Protein AF-A0A954ULN8-F1 (afdb_monomer)

Foldseek 3Di:
DDDDDDDPPPPPPPPPPPPDPPLKEFAKWAQAEDPQDAALVRDRFTKTKMFRQDQAKDFQFQKAKDQDPVCRRQWGDHGPDIAGHRWMAIAGAHLPQDAHPVRHHYTNHGHDQAWTKIFIAGNVGDTNYIAQPPNRIHHHGDYCKMWGWAADPVPRDIDTAIDPHDDHTHDDYHHDNDPAWDKDPWDDPDPDDDQQDKDKTKIQTHGRDDDCPFDWDWDDDDPDDIDIDTWAQCCDQNRNHHPPRMTMDIHGGPD

Sequence (255 aa):
MKRRQQRNWSCEALEPRLVLAGDLEISEFMTANQTTLLDGFGATSDWIELHNASDELLDLSGYFLTDNDNNLHKWQMPAGTQLASDAYMIVFASGFDTQDPDGQLHTNFQLASNKGYLALISPDGHVLSEYGAGGSEYPPQFGDHSYGIGLDQTTGGDLIGYFTEPTPGAPNVPTVHDVGPWLRDVTDNPGKLAANGPLIVTVDVSQRYAAIANVALVYRVMYGEEITLPMRDDGLQGDSVAGDGIYAATIPAGV

Solvent-accessible surface area (backbone atoms only — not comparable to full-atom values): 14614 Å² total; per-residue (Å²): 142,82,86,81,79,80,79,81,77,79,75,74,77,72,72,82,74,82,82,69,82,47,48,48,36,64,42,36,33,30,46,32,36,72,79,78,54,67,47,61,84,72,41,45,49,22,36,37,31,36,33,26,72,36,92,51,74,42,76,45,45,52,21,18,42,25,63,41,92,92,40,62,77,65,29,67,41,58,80,83,38,68,44,49,44,71,31,57,44,68,34,31,26,61,43,68,57,45,66,40,86,74,66,43,43,28,34,66,42,63,61,57,36,70,41,37,38,40,38,36,24,44,72,90,70,48,80,50,26,73,42,27,65,96,85,46,54,35,70,63,54,42,76,52,29,23,38,32,55,18,38,24,87,86,80,71,44,85,34,70,23,38,24,84,67,64,44,91,75,52,83,63,56,67,32,39,74,70,55,65,60,46,78,40,79,57,68,65,86,76,72,90,69,58,94,69,44,61,47,68,41,41,28,35,48,46,69,68,67,57,77,79,85,78,50,70,48,75,46,63,57,94,88,56,69,78,46,79,41,72,33,38,44,68,38,47,70,74,17,84,50,55,74,72,39,37,29,12,28,64,46,68,48,84,116

Radius of gyration: 25.61 Å; Cα contacts (8 Å, |Δi|>4): 575; chains: 1; bounding box: 47×70×83 Å

Mean predicted aligned error: 11.37 Å

Structure (mmCIF, N/CA/C/O backbone):
data_AF-A0A954ULN8-F1
#
_entry.id   AF-A0A954ULN8-F1
#
loop_
_atom_site.group_PDB
_atom_site.id
_atom_site.type_symbol
_atom_site.label_atom_id
_atom_site.label_alt_id
_atom_site.label_comp_id
_atom_site.label_asym_id
_atom_site.label_entity_id
_atom_site.label_seq_id
_atom_site.pdbx_PDB_ins_code
_atom_site.Cartn_x
_atom_site.Cartn_y
_atom_site.Cartn_z
_atom_site.occupancy
_atom_site.B_iso_or_equiv
_atom_site.auth_seq_id
_atom_site.auth_comp_id
_atom_site.auth_asym_id
_atom_site.auth_atom_id
_atom_site.pdbx_PDB_model_num
ATOM 1 N N . MET A 1 1 ? 27.254 -56.508 37.743 1.00 47.22 1 MET A N 1
ATOM 2 C CA . MET A 1 1 ? 27.521 -55.249 37.010 1.00 47.22 1 MET A CA 1
ATOM 3 C C . MET A 1 1 ? 26.678 -55.226 35.739 1.00 47.22 1 MET A C 1
ATOM 5 O O . MET A 1 1 ? 27.026 -55.905 34.785 1.00 47.22 1 MET A O 1
ATOM 9 N N . LYS A 1 2 ? 25.526 -54.541 35.736 1.00 41.12 2 LYS A N 1
ATOM 10 C CA . LYS A 1 2 ? 24.655 -54.412 34.551 1.00 41.12 2 LYS A CA 1
ATOM 11 C C . LYS A 1 2 ? 24.731 -52.967 34.048 1.00 41.12 2 LYS A C 1
ATOM 13 O O . LYS A 1 2 ? 24.381 -52.051 34.785 1.00 41.12 2 LYS A O 1
ATOM 18 N N . ARG A 1 3 ? 25.243 -52.777 32.826 1.00 41.75 3 ARG A N 1
ATOM 19 C CA . ARG A 1 3 ? 25.329 -51.481 32.130 1.00 41.75 3 ARG A CA 1
ATOM 20 C C . ARG A 1 3 ? 23.913 -50.986 31.804 1.00 41.75 3 ARG A C 1
ATOM 22 O O . ARG A 1 3 ? 23.173 -51.682 31.116 1.00 41.75 3 ARG A O 1
ATOM 29 N N . ARG A 1 4 ? 23.541 -49.801 32.297 1.00 42.72 4 ARG A N 1
ATOM 30 C CA . ARG A 1 4 ? 22.336 -49.070 31.871 1.00 42.72 4 ARG A CA 1
ATOM 31 C C . ARG A 1 4 ? 22.638 -48.398 30.528 1.00 42.72 4 ARG A C 1
ATOM 33 O O . ARG A 1 4 ? 23.518 -47.548 30.469 1.00 42.72 4 ARG A O 1
ATOM 40 N N . GLN A 1 5 ? 21.931 -48.788 29.469 1.00 45.19 5 GLN A N 1
ATOM 41 C CA . GLN A 1 5 ? 21.879 -48.017 28.226 1.00 45.19 5 GLN A CA 1
ATOM 42 C C . GLN A 1 5 ? 21.065 -46.743 28.484 1.00 45.19 5 GLN A C 1
ATOM 44 O O . GLN A 1 5 ? 19.893 -46.825 28.854 1.00 45.19 5 GLN A O 1
ATOM 49 N N . GLN A 1 6 ? 21.686 -45.577 28.314 1.00 46.34 6 GLN A N 1
ATOM 50 C CA . GLN A 1 6 ? 20.954 -44.322 28.176 1.00 46.34 6 GLN A CA 1
ATOM 51 C C . GLN A 1 6 ? 20.273 -44.340 26.807 1.00 46.34 6 GLN A C 1
ATOM 53 O O . GLN A 1 6 ? 20.935 -44.413 25.775 1.00 46.34 6 GLN A O 1
ATOM 58 N N . ARG A 1 7 ? 18.938 -44.337 26.806 1.00 43.53 7 ARG A N 1
ATOM 59 C CA . ARG A 1 7 ? 18.167 -43.995 25.614 1.00 43.53 7 ARG A CA 1
ATOM 60 C C . ARG A 1 7 ? 18.377 -42.502 25.388 1.00 43.53 7 ARG A C 1
ATOM 62 O O . ARG A 1 7 ? 18.022 -41.717 26.261 1.00 43.53 7 ARG A O 1
ATOM 69 N N . ASN A 1 8 ? 18.979 -42.135 24.263 1.00 43.69 8 ASN A N 1
ATOM 70 C CA . ASN A 1 8 ? 18.962 -40.759 23.791 1.00 43.69 8 ASN A CA 1
ATOM 71 C C . ASN A 1 8 ? 17.548 -40.488 23.286 1.00 43.69 8 ASN A C 1
ATOM 73 O O . ASN A 1 8 ? 17.148 -41.007 22.248 1.00 43.69 8 ASN A O 1
ATOM 77 N N . TRP A 1 9 ? 16.779 -39.741 24.070 1.00 38.84 9 TRP A N 1
ATOM 78 C CA . TRP A 1 9 ? 15.534 -39.155 23.605 1.00 38.84 9 TRP A CA 1
ATOM 79 C C . TRP A 1 9 ? 15.947 -37.915 22.821 1.00 38.84 9 TRP A C 1
ATOM 81 O O . TRP A 1 9 ? 16.268 -36.887 23.414 1.00 38.84 9 TRP A O 1
ATOM 91 N N . SER A 1 10 ? 16.028 -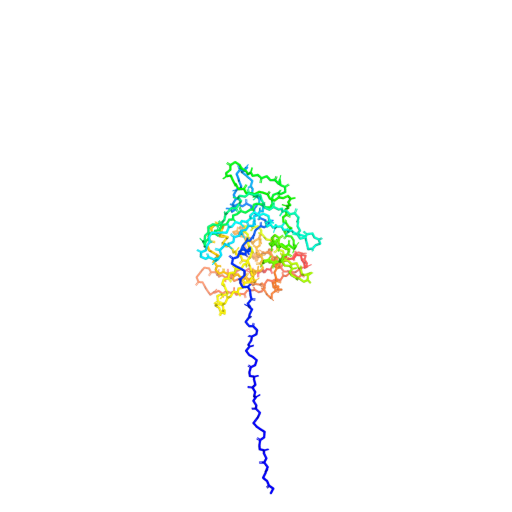38.025 21.499 1.00 49.91 10 SER A N 1
ATOM 92 C CA . SER A 1 10 ? 15.966 -36.847 20.644 1.00 49.91 10 SER A CA 1
ATOM 93 C C . SER A 1 10 ? 14.547 -36.307 20.773 1.00 49.91 10 SER A C 1
ATOM 95 O O . SER A 1 10 ? 13.608 -36.850 20.198 1.00 49.91 10 SER A O 1
ATOM 97 N N . CYS A 1 11 ? 14.387 -35.296 21.625 1.00 36.03 11 CYS A N 1
ATOM 98 C CA . CYS A 1 11 ? 13.267 -34.380 21.517 1.00 36.03 11 CYS A CA 1
ATOM 99 C C . CYS A 1 11 ? 13.485 -33.663 20.186 1.00 36.03 11 CYS A C 1
ATOM 101 O O . CYS A 1 11 ? 14.372 -32.816 20.081 1.00 36.03 11 CYS A O 1
ATOM 103 N N . GLU A 1 12 ? 12.786 -34.103 19.147 1.00 41.47 12 GLU A N 1
ATOM 104 C CA . GLU A 1 12 ? 12.639 -33.305 17.941 1.00 41.47 12 GLU A CA 1
ATOM 105 C C . GLU A 1 12 ? 11.963 -32.022 18.411 1.00 41.47 12 GLU A C 1
ATOM 107 O O . GLU A 1 12 ? 10.861 -32.061 18.965 1.00 41.47 12 GLU A O 1
ATOM 112 N N . ALA A 1 13 ? 12.704 -30.916 18.362 1.00 39.56 13 ALA A N 1
ATOM 113 C CA . ALA A 1 13 ? 12.141 -29.619 18.657 1.00 39.56 13 ALA A CA 1
ATOM 114 C C . ALA A 1 13 ? 11.043 -29.417 17.616 1.00 39.56 13 ALA A C 1
ATOM 116 O O . ALA A 1 13 ? 11.341 -29.184 16.448 1.00 39.56 13 ALA A O 1
ATOM 117 N N . LEU A 1 14 ? 9.789 -29.600 18.038 1.00 33.94 14 LEU A N 1
ATOM 118 C CA . LEU A 1 14 ? 8.645 -29.097 17.299 1.00 33.94 14 LEU A CA 1
ATOM 119 C C . LEU A 1 14 ? 8.996 -27.651 16.973 1.00 33.94 14 LEU A C 1
ATOM 121 O O . LEU A 1 14 ? 9.356 -26.901 17.889 1.00 33.94 14 LEU A O 1
ATOM 125 N N . GLU A 1 15 ? 8.982 -27.308 15.686 1.00 44.66 15 GLU A N 1
ATOM 126 C CA . GLU A 1 15 ? 9.173 -25.929 15.260 1.00 44.66 15 GLU A CA 1
ATOM 127 C C . GLU A 1 15 ? 8.314 -25.031 16.152 1.00 44.66 15 GLU A C 1
ATOM 129 O O . GLU A 1 15 ? 7.205 -25.442 16.528 1.00 44.66 15 GLU A O 1
ATOM 134 N N . PRO A 1 16 ? 8.820 -23.862 16.578 1.00 35.84 16 PRO A N 1
ATOM 135 C CA . PRO A 1 16 ? 8.009 -22.942 17.344 1.00 35.84 16 PRO A CA 1
ATOM 136 C C . PRO A 1 16 ? 6.789 -22.624 16.487 1.00 35.84 16 PRO A C 1
ATOM 138 O O . PRO A 1 16 ? 6.871 -21.876 15.520 1.00 35.84 16 PRO A O 1
ATOM 141 N N . ARG A 1 17 ? 5.658 -23.245 16.827 1.00 34.00 17 ARG A N 1
ATOM 142 C CA . ARG A 1 17 ? 4.348 -22.849 16.346 1.00 34.00 17 ARG A CA 1
ATOM 143 C C . ARG A 1 17 ? 4.265 -21.374 16.704 1.00 34.00 17 ARG A C 1
ATOM 145 O O . ARG A 1 17 ? 4.214 -21.055 17.893 1.00 34.00 17 ARG A O 1
ATOM 152 N N . LEU A 1 18 ? 4.358 -20.502 15.703 1.00 37.28 18 LEU A N 1
ATOM 153 C CA . LEU A 1 18 ? 4.075 -19.085 15.854 1.00 37.28 18 LEU A CA 1
ATOM 154 C C . LEU A 1 18 ? 2.612 -19.022 16.309 1.00 37.28 18 LEU A C 1
ATOM 156 O O . LEU A 1 18 ? 1.684 -19.136 15.520 1.00 37.28 18 LEU A O 1
ATOM 160 N N . VAL A 1 19 ? 2.396 -19.008 17.619 1.00 34.41 19 VAL A N 1
ATOM 161 C CA . VAL A 1 19 ? 1.097 -18.729 18.213 1.00 34.41 19 VAL A CA 1
ATOM 162 C C . VAL A 1 19 ? 1.129 -17.251 18.537 1.00 34.41 19 VAL A C 1
ATOM 164 O O . VAL A 1 19 ? 1.609 -16.875 19.602 1.00 34.41 19 VAL A O 1
ATOM 167 N N . LEU A 1 20 ? 0.677 -16.445 17.580 1.00 38.47 20 LEU A N 1
ATOM 168 C CA . LEU A 1 20 ? -0.355 -15.435 17.796 1.00 38.47 20 LEU A CA 1
ATOM 169 C C . LEU A 1 20 ? -0.819 -14.953 16.411 1.00 38.47 20 LEU A C 1
ATOM 171 O O . LEU A 1 20 ? -0.389 -13.911 15.938 1.00 38.47 20 LEU A O 1
ATOM 175 N N . ALA A 1 21 ? -1.670 -15.731 15.735 1.00 42.38 21 ALA A N 1
ATOM 176 C CA . ALA A 1 21 ? -2.620 -15.086 14.835 1.00 42.38 21 ALA A CA 1
ATOM 177 C C . ALA A 1 21 ? -3.496 -14.249 15.771 1.00 42.38 21 ALA A C 1
ATOM 179 O O . ALA A 1 21 ? -4.278 -14.804 16.545 1.00 42.38 21 ALA A O 1
ATOM 180 N N . GLY A 1 22 ? -3.214 -12.951 15.864 1.00 60.22 22 GLY A N 1
ATOM 181 C CA . GLY A 1 22 ? -4.183 -12.037 16.435 1.00 60.22 22 GLY A CA 1
ATOM 182 C C . GLY A 1 22 ? -5.392 -12.101 15.519 1.00 60.22 22 GLY A C 1
ATOM 183 O O . GLY A 1 22 ? -5.238 -11.960 14.314 1.00 60.22 22 GLY A O 1
ATOM 184 N N . ASP A 1 23 ? -6.579 -12.328 16.069 1.00 85.44 23 ASP A N 1
ATOM 185 C CA . ASP A 1 23 ? -7.811 -12.349 15.277 1.00 85.44 23 ASP A CA 1
ATOM 186 C C . ASP A 1 23 ? -8.089 -11.009 14.569 1.00 85.44 23 ASP A C 1
ATOM 188 O O . ASP A 1 23 ? -9.023 -10.907 13.789 1.00 85.44 23 ASP A O 1
ATOM 192 N N . LEU A 1 24 ? -7.308 -9.969 14.859 1.00 95.38 24 LEU A N 1
ATOM 193 C CA . LEU A 1 24 ? -7.343 -8.683 14.192 1.00 95.38 24 LEU A CA 1
ATOM 194 C C . LEU A 1 24 ? -5.946 -8.346 13.675 1.00 95.38 24 LEU A C 1
ATOM 196 O O . LEU A 1 24 ? -5.003 -8.226 14.464 1.00 95.38 24 LEU A O 1
ATOM 200 N N . GLU A 1 25 ? -5.837 -8.125 12.372 1.00 96.06 25 GLU A N 1
ATOM 201 C CA . GLU A 1 25 ? -4.572 -7.831 11.706 1.00 96.06 25 GLU A CA 1
ATOM 202 C C . GLU A 1 25 ? -4.688 -6.684 10.703 1.00 96.06 25 GLU A C 1
ATOM 204 O O . GLU A 1 25 ? -5.785 -6.270 10.329 1.00 96.06 25 GLU A O 1
ATOM 209 N N . ILE A 1 26 ? -3.535 -6.166 10.273 1.00 97.94 26 ILE A N 1
ATOM 210 C CA . ILE A 1 26 ? -3.449 -5.319 9.084 1.00 97.94 26 ILE A CA 1
ATOM 211 C C . ILE A 1 26 ? -3.202 -6.251 7.896 1.00 97.94 26 ILE A C 1
ATOM 213 O O . ILE A 1 26 ? -2.069 -6.701 7.688 1.00 97.94 26 ILE A O 1
ATOM 217 N N . SER A 1 27 ? -4.256 -6.540 7.135 1.00 96.88 27 SER A N 1
ATOM 218 C CA . SER A 1 27 ? -4.216 -7.480 6.009 1.00 96.88 27 SER A CA 1
ATOM 219 C C . SER A 1 27 ? -3.473 -6.897 4.811 1.00 96.88 27 SER A C 1
ATOM 221 O O . SER A 1 27 ? -2.692 -7.590 4.157 1.00 96.88 27 SER A O 1
ATOM 223 N N . GLU A 1 28 ? -3.693 -5.617 4.526 1.00 97.50 28 GLU A N 1
ATOM 224 C CA . GLU A 1 28 ? -3.222 -4.959 3.312 1.00 97.50 28 GLU A CA 1
ATOM 225 C C . GLU A 1 28 ? -3.088 -3.445 3.540 1.00 97.50 28 GLU A C 1
ATOM 227 O O . GLU A 1 28 ? -3.815 -2.849 4.332 1.00 97.50 28 GLU A O 1
ATOM 232 N N . PHE A 1 29 ? -2.149 -2.786 2.867 1.00 98.50 29 PHE A N 1
ATOM 233 C CA . PHE A 1 29 ? -2.075 -1.327 2.833 1.00 98.50 29 PHE A CA 1
ATOM 234 C C . PHE A 1 29 ? -1.506 -0.823 1.509 1.00 98.50 29 PHE A C 1
ATOM 236 O O . PHE A 1 29 ? -0.773 -1.524 0.812 1.00 98.50 29 PHE A O 1
ATOM 243 N N . MET A 1 30 ? -1.802 0.430 1.173 1.00 97.81 30 MET A N 1
ATOM 244 C CA . MET A 1 30 ? -1.261 1.106 -0.003 1.00 97.81 30 MET A CA 1
ATOM 245 C C . MET A 1 30 ? -0.872 2.540 0.341 1.00 97.81 30 MET A C 1
ATOM 247 O O . MET A 1 30 ? -1.671 3.289 0.896 1.00 97.81 30 MET A O 1
ATOM 251 N N . THR A 1 31 ? 0.342 2.936 -0.044 1.00 95.62 31 THR A N 1
ATOM 252 C CA . THR A 1 31 ? 0.911 4.271 0.247 1.00 95.62 31 THR A CA 1
ATOM 253 C C . THR A 1 31 ? 1.147 5.124 -1.009 1.00 95.62 31 THR A C 1
ATOM 255 O O . THR A 1 31 ? 1.771 6.184 -0.980 1.00 95.62 31 THR A O 1
ATOM 258 N N . ALA A 1 32 ? 0.736 4.604 -2.166 1.00 91.69 32 ALA A N 1
ATOM 259 C CA . ALA A 1 32 ? 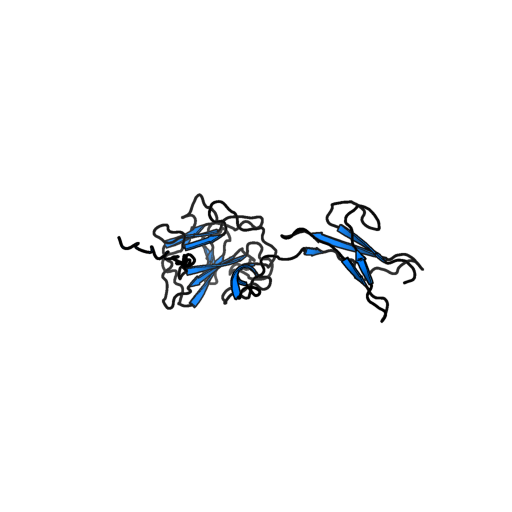0.889 5.239 -3.468 1.00 91.69 32 ALA A CA 1
ATOM 260 C C . ALA A 1 32 ? -0.358 4.975 -4.322 1.00 91.69 32 ALA A C 1
ATOM 262 O O . ALA A 1 32 ? -0.278 4.480 -5.446 1.00 91.69 32 ALA A O 1
ATOM 263 N N . ASN A 1 33 ? -1.525 5.282 -3.765 1.00 94.06 33 ASN A N 1
ATOM 264 C CA . ASN A 1 33 ? -2.801 5.123 -4.445 1.00 94.06 33 ASN A CA 1
ATOM 265 C C . ASN A 1 33 ? -2.984 6.221 -5.504 1.00 94.06 33 ASN A C 1
ATOM 267 O O . ASN A 1 33 ? -2.965 7.412 -5.194 1.00 94.06 33 ASN A O 1
ATOM 271 N N . GLN A 1 34 ? -3.127 5.829 -6.767 1.00 91.94 34 GLN A N 1
ATOM 272 C CA . GLN A 1 34 ? -3.316 6.744 -7.895 1.00 91.94 34 GLN A CA 1
ATOM 273 C C . GLN A 1 34 ? -4.670 6.541 -8.562 1.00 91.94 34 GLN A C 1
ATOM 275 O O . GLN A 1 34 ? -5.266 7.508 -9.035 1.00 91.94 34 GLN A O 1
ATOM 280 N N . THR A 1 35 ? -5.149 5.299 -8.639 1.00 91.19 35 THR A N 1
ATOM 281 C CA . THR A 1 35 ? -6.398 4.980 -9.346 1.00 91.19 35 THR A CA 1
ATOM 282 C C . THR A 1 35 ? -7.265 3.917 -8.675 1.00 91.19 35 THR A C 1
ATOM 284 O O . THR A 1 35 ? -8.399 3.720 -9.109 1.00 91.19 35 THR A O 1
ATOM 287 N N . THR A 1 36 ? -6.775 3.241 -7.631 1.00 91.69 36 THR A N 1
ATOM 288 C CA . THR A 1 36 ? -7.429 2.025 -7.110 1.00 91.69 36 THR A CA 1
ATOM 289 C C . THR A 1 36 ? -8.652 2.304 -6.250 1.00 91.69 36 THR A C 1
ATOM 291 O O . THR A 1 36 ? -9.688 1.668 -6.434 1.00 91.69 36 THR A O 1
ATOM 294 N N . LEU A 1 37 ? -8.552 3.269 -5.336 1.00 96.56 37 LEU A N 1
ATOM 295 C CA . LEU A 1 37 ? -9.608 3.585 -4.381 1.00 96.56 37 LEU A CA 1
ATOM 296 C C . LEU A 1 37 ? -9.720 5.100 -4.211 1.00 96.56 37 LEU A C 1
ATOM 298 O O . LEU A 1 37 ? -8.712 5.791 -4.085 1.00 96.56 37 LEU A O 1
ATOM 302 N N . LEU A 1 38 ? -10.941 5.622 -4.206 1.00 97.69 38 LEU A N 1
ATOM 303 C CA . LEU A 1 38 ? -11.208 7.000 -3.803 1.00 97.69 38 LEU A CA 1
ATOM 304 C C . LEU A 1 38 ? -11.779 6.987 -2.389 1.00 97.69 38 LEU A C 1
ATOM 306 O O . LEU A 1 38 ? -12.592 6.120 -2.075 1.00 97.69 38 LEU A O 1
ATOM 310 N N . ASP A 1 39 ? -11.361 7.943 -1.567 1.00 97.81 39 ASP A N 1
ATOM 311 C CA . ASP A 1 39 ? -12.038 8.249 -0.309 1.00 97.81 39 ASP A CA 1
ATOM 312 C C . ASP A 1 39 ? -13.336 9.037 -0.546 1.00 97.81 39 ASP A C 1
ATOM 314 O O . ASP A 1 39 ? -13.613 9.506 -1.659 1.00 97.81 39 ASP A O 1
ATOM 318 N N . GLY A 1 40 ? -14.130 9.234 0.507 1.00 97.50 40 GLY A N 1
ATOM 319 C CA . GLY A 1 40 ? -15.380 9.992 0.451 1.00 97.50 40 GLY A CA 1
ATOM 320 C C . GLY A 1 40 ? -15.197 11.491 0.178 1.00 97.50 40 GLY A C 1
ATOM 321 O O . GLY A 1 40 ? -16.177 12.212 -0.033 1.00 97.50 40 GLY A O 1
ATOM 322 N N . PHE A 1 41 ? -13.957 11.996 0.145 1.00 97.38 41 PHE A N 1
ATOM 323 C CA . PHE A 1 41 ? -13.632 13.343 -0.340 1.00 97.38 41 PHE A CA 1
ATOM 324 C C . PHE A 1 41 ? -13.292 13.369 -1.839 1.00 97.38 41 PHE A C 1
ATOM 326 O O . PHE A 1 41 ? -13.103 14.450 -2.407 1.00 97.38 41 PHE A O 1
ATOM 333 N N . GLY A 1 42 ? -13.246 12.207 -2.493 1.00 97.00 42 GLY A N 1
ATOM 334 C CA . GLY A 1 42 ? -12.870 12.047 -3.893 1.00 97.00 42 GLY A CA 1
ATOM 335 C C . GLY A 1 42 ? -11.360 12.098 -4.133 1.00 97.00 42 GLY A C 1
ATOM 336 O O . G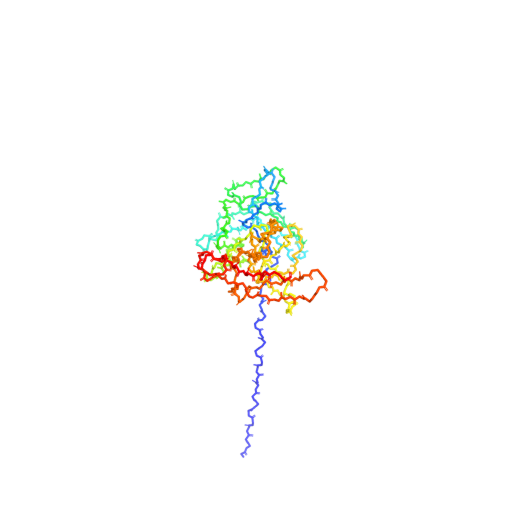LY A 1 42 ? -10.945 12.409 -5.251 1.00 97.00 42 GLY A O 1
ATOM 337 N N . ALA A 1 43 ? -10.541 11.836 -3.112 1.00 97.19 43 ALA A N 1
ATOM 338 C CA . ALA A 1 43 ? -9.086 11.787 -3.206 1.00 97.19 43 ALA A CA 1
ATOM 339 C C . ALA A 1 43 ? -8.562 10.344 -3.193 1.00 97.19 43 ALA A C 1
ATOM 341 O O . ALA A 1 43 ? -9.168 9.436 -2.634 1.00 97.19 43 ALA A O 1
ATOM 342 N N . THR A 1 44 ? -7.397 10.130 -3.801 1.00 96.69 44 THR A N 1
ATOM 343 C CA . THR A 1 44 ? -6.702 8.835 -3.819 1.00 96.69 44 THR A CA 1
ATOM 344 C C . THR A 1 44 ? -5.763 8.735 -2.618 1.00 96.69 44 THR A C 1
ATOM 346 O O . THR A 1 44 ? -4.542 8.730 -2.760 1.00 96.69 44 THR A O 1
ATOM 349 N N . SER A 1 45 ? -6.339 8.755 -1.416 1.00 98.00 45 SER A N 1
ATOM 350 C CA . SER A 1 45 ? -5.586 8.696 -0.159 1.00 98.00 45 SER A CA 1
ATOM 351 C C . SER A 1 45 ? -4.899 7.339 0.028 1.00 98.00 45 SER A C 1
ATOM 353 O O . SER A 1 45 ? -5.384 6.314 -0.465 1.00 98.00 45 SER A O 1
ATOM 355 N N . ASP A 1 46 ? -3.794 7.332 0.778 1.00 98.38 46 ASP A N 1
ATOM 356 C CA . ASP A 1 46 ? -3.218 6.104 1.329 1.00 98.38 46 ASP A CA 1
ATOM 357 C C . ASP A 1 46 ? -4.270 5.392 2.171 1.00 98.38 46 ASP A C 1
ATOM 359 O O . ASP A 1 46 ? -5.093 6.039 2.828 1.00 98.38 46 ASP A O 1
ATOM 363 N N . TRP A 1 47 ? -4.232 4.069 2.201 1.00 98.62 47 TRP A N 1
ATOM 364 C CA . TRP A 1 47 ? -5.197 3.290 2.958 1.00 98.62 47 TRP A CA 1
ATOM 365 C C . TRP A 1 47 ? -4.548 2.106 3.657 1.00 98.62 47 TRP A C 1
ATOM 367 O O . TRP A 1 47 ? -3.532 1.567 3.219 1.00 98.62 47 TRP A O 1
ATOM 377 N N . ILE A 1 48 ? -5.155 1.742 4.779 1.00 98.88 48 ILE A N 1
ATOM 378 C CA . ILE A 1 48 ? -4.813 0.614 5.635 1.00 98.88 48 ILE A CA 1
ATOM 379 C C . ILE A 1 48 ? -6.074 -0.233 5.731 1.00 98.88 48 ILE A C 1
ATOM 381 O O . ILE A 1 48 ? -7.142 0.286 6.057 1.00 98.88 48 ILE A O 1
ATOM 385 N N . GLU A 1 49 ? -5.956 -1.521 5.462 1.00 98.62 49 GLU A N 1
ATOM 386 C CA . GLU A 1 49 ? -7.023 -2.483 5.660 1.00 98.62 49 GLU A CA 1
ATOM 387 C C . GLU A 1 49 ? -6.799 -3.280 6.939 1.00 98.62 49 GLU A C 1
ATOM 389 O O . GLU A 1 49 ? -5.703 -3.771 7.214 1.00 98.62 49 GLU A O 1
ATOM 394 N N . LEU A 1 50 ? -7.866 -3.398 7.721 1.00 98.50 50 LEU A N 1
ATOM 395 C CA . LEU A 1 50 ? -7.936 -4.257 8.889 1.00 98.50 50 LEU A CA 1
ATOM 396 C C . LEU A 1 50 ? -8.832 -5.446 8.583 1.00 98.50 50 LEU A C 1
ATOM 398 O O . LEU A 1 50 ? -9.944 -5.249 8.091 1.00 98.50 50 LEU A O 1
ATOM 402 N N . HIS A 1 51 ? -8.399 -6.646 8.954 1.00 97.81 51 HIS A N 1
ATOM 403 C CA . HIS A 1 51 ? -9.210 -7.859 8.874 1.00 97.81 51 HIS A CA 1
ATOM 404 C C . HIS A 1 51 ? -9.451 -8.413 10.269 1.00 97.81 51 HIS A C 1
ATOM 406 O O . HIS A 1 51 ? -8.515 -8.601 11.045 1.00 97.81 51 HIS A O 1
ATOM 412 N N . ASN A 1 52 ? -10.720 -8.659 10.587 1.00 97.31 52 ASN A N 1
ATOM 413 C CA . ASN A 1 52 ? -11.103 -9.448 11.746 1.00 97.31 52 ASN A CA 1
ATOM 414 C C . ASN A 1 52 ? -11.261 -10.916 11.332 1.00 97.31 52 ASN A C 1
ATOM 416 O O . ASN A 1 52 ? -12.331 -11.311 10.885 1.00 97.31 52 ASN A O 1
ATOM 420 N N . ALA A 1 53 ? -10.223 -11.718 11.524 1.00 94.50 53 ALA A N 1
ATOM 421 C CA . ALA A 1 53 ? -10.205 -13.152 11.270 1.00 94.50 53 ALA A CA 1
ATOM 422 C C . ALA A 1 53 ? -10.938 -14.001 12.337 1.00 94.50 53 ALA A C 1
ATOM 424 O O . ALA A 1 53 ? -11.019 -15.222 12.177 1.00 94.50 53 ALA A O 1
ATOM 425 N N . SER A 1 54 ? -11.478 -13.407 13.416 1.00 93.88 54 SER A N 1
ATOM 426 C CA . SER A 1 54 ? -12.323 -14.154 14.370 1.00 93.88 54 SER A CA 1
ATOM 427 C C . SER A 1 54 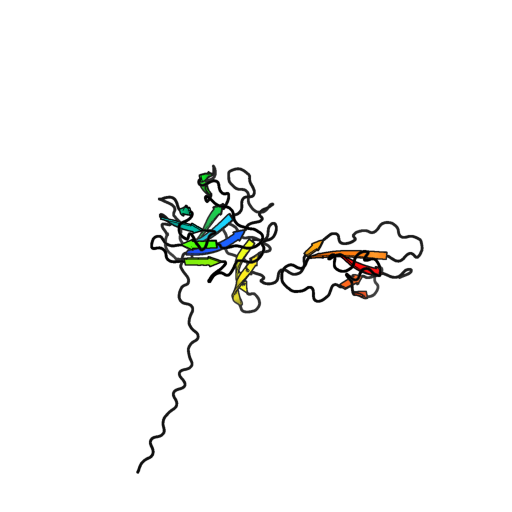? -13.726 -14.435 13.830 1.00 93.88 54 SER A C 1
ATOM 429 O O . SER A 1 54 ? -14.210 -13.829 12.872 1.00 93.88 54 SER A O 1
ATOM 431 N N . ASP A 1 55 ? -14.426 -15.328 14.528 1.00 94.38 55 ASP A N 1
ATOM 432 C CA . ASP A 1 55 ? -15.847 -15.612 14.357 1.00 94.38 55 ASP A CA 1
ATOM 433 C C . ASP A 1 55 ? -16.773 -14.683 15.168 1.00 94.38 55 ASP A C 1
ATOM 435 O O . ASP A 1 55 ? -17.996 -14.843 15.117 1.00 94.38 55 ASP A O 1
ATOM 439 N N . GLU A 1 56 ? -16.230 -13.661 15.840 1.00 94.75 56 GLU A N 1
ATOM 440 C CA . GLU A 1 56 ? -16.971 -12.730 16.698 1.00 94.75 56 GLU A CA 1
ATOM 441 C C . GLU A 1 56 ? -16.892 -11.271 16.212 1.00 94.75 56 GLU A C 1
ATOM 443 O O . GLU A 1 56 ? -15.986 -10.860 15.488 1.00 94.75 56 GLU A O 1
ATOM 448 N N . LEU A 1 57 ? -17.863 -10.452 16.626 1.00 95.88 57 LEU A N 1
ATOM 449 C CA . LEU A 1 57 ? -17.826 -8.998 16.424 1.00 95.88 57 LEU A CA 1
ATOM 450 C C . LEU A 1 57 ? -16.768 -8.375 17.348 1.00 95.88 57 LEU A C 1
ATOM 452 O O . LEU A 1 57 ? -16.861 -8.520 18.569 1.00 95.88 57 LEU A O 1
ATOM 456 N N . LEU A 1 58 ? -15.834 -7.606 16.788 1.00 97.31 58 LEU A N 1
ATOM 457 C CA . LEU A 1 58 ? -14.842 -6.861 17.561 1.00 97.31 58 LEU A CA 1
ATOM 458 C C . LEU A 1 58 ? -15.254 -5.399 17.760 1.00 97.31 58 LEU A C 1
ATOM 460 O O . LEU A 1 58 ? -15.665 -4.713 16.823 1.00 97.31 58 LEU A O 1
ATOM 464 N N . ASP A 1 59 ? -15.105 -4.912 18.993 1.00 97.44 59 ASP A N 1
ATOM 465 C CA . ASP A 1 59 ? -15.125 -3.484 19.317 1.00 97.44 59 ASP A CA 1
ATOM 466 C C . ASP A 1 59 ? -13.689 -2.955 19.269 1.00 97.44 59 ASP A C 1
ATOM 468 O O . ASP A 1 59 ? -12.849 -3.321 20.094 1.00 97.44 59 ASP A O 1
ATOM 472 N N . LEU A 1 60 ? -13.416 -2.108 18.280 1.00 97.88 60 LEU A N 1
ATOM 473 C CA . LEU A 1 60 ? -12.105 -1.519 18.023 1.00 97.88 60 LEU A CA 1
ATOM 474 C C . LEU A 1 60 ? -11.914 -0.180 18.749 1.00 97.88 60 LEU A C 1
ATOM 476 O O . LEU A 1 60 ? -10.912 0.509 18.549 1.00 97.88 60 LEU A O 1
ATOM 480 N N . SER A 1 61 ? -12.854 0.207 19.615 1.00 97.62 61 SER A N 1
ATOM 481 C CA . SER A 1 61 ? -12.737 1.413 20.433 1.00 97.62 61 SER A CA 1
ATOM 482 C C . SER A 1 61 ? -11.436 1.415 21.232 1.00 97.62 61 SER A C 1
ATOM 484 O O . SER A 1 61 ? -11.179 0.535 22.054 1.00 97.62 61 SER A O 1
ATOM 486 N N . GLY A 1 62 ? -10.628 2.455 21.035 1.00 96.69 62 GLY A N 1
ATOM 487 C CA . GLY A 1 62 ? -9.402 2.653 21.797 1.00 96.69 62 GLY A CA 1
ATOM 488 C C . GLY A 1 62 ? -8.190 1.847 21.329 1.00 96.69 62 GLY A C 1
ATOM 489 O O . GLY A 1 62 ? -7.147 1.974 21.965 1.00 96.69 62 GLY A O 1
ATOM 490 N N . TYR A 1 63 ? -8.301 1.076 20.243 1.00 98.56 63 TYR A N 1
ATOM 491 C CA . TYR A 1 63 ? -7.142 0.550 19.514 1.00 98.56 63 TYR A CA 1
ATOM 492 C C . TYR A 1 63 ? -6.387 1.702 18.849 1.00 98.56 63 TYR A C 1
ATOM 494 O O . TYR A 1 63 ? -6.942 2.791 18.667 1.00 98.56 63 TYR A O 1
ATOM 502 N N . PHE A 1 64 ? -5.132 1.475 18.468 1.00 98.81 64 PHE A N 1
ATOM 503 C CA . PHE A 1 64 ? -4.318 2.494 17.814 1.00 98.81 64 PHE A CA 1
ATOM 504 C C . PHE A 1 64 ? -3.727 2.009 16.498 1.00 98.81 64 PHE A C 1
ATOM 506 O O . PHE A 1 64 ? -3.315 0.857 16.378 1.00 98.81 64 PHE A O 1
ATOM 513 N N . LEU A 1 65 ? -3.625 2.931 15.543 1.00 98.88 65 LEU A N 1
ATOM 514 C CA . LEU A 1 65 ? -2.740 2.808 14.391 1.00 98.88 65 LEU A CA 1
ATOM 515 C C . LEU A 1 65 ? -1.574 3.779 14.542 1.00 98.88 65 LEU A C 1
ATOM 517 O O . LEU A 1 65 ? -1.713 4.883 15.084 1.00 98.88 65 LEU A O 1
ATOM 521 N N . THR A 1 66 ? -0.418 3.374 14.036 1.00 98.62 66 THR A N 1
ATOM 522 C CA . THR A 1 66 ? 0.778 4.211 14.034 1.00 98.62 66 THR A CA 1
ATOM 523 C C . THR A 1 66 ? 1.662 3.912 12.833 1.00 98.62 66 THR A C 1
ATOM 525 O O . THR A 1 66 ? 1.769 2.769 12.406 1.00 98.62 66 THR A O 1
ATOM 528 N N . ASP A 1 67 ? 2.328 4.943 12.333 1.00 98.06 67 ASP A N 1
ATOM 529 C CA . ASP A 1 67 ? 3.428 4.900 11.367 1.00 98.06 67 ASP A CA 1
ATOM 530 C C . ASP A 1 67 ? 4.799 5.164 12.035 1.00 98.06 67 ASP A C 1
ATOM 532 O O . ASP A 1 67 ? 5.797 5.421 11.361 1.00 98.06 67 ASP A O 1
ATOM 536 N N . ASN A 1 68 ? 4.846 5.191 13.373 1.00 96.25 68 ASN A N 1
ATOM 537 C CA . ASN A 1 68 ? 6.012 5.598 14.148 1.00 96.25 68 ASN A CA 1
ATOM 538 C C . ASN A 1 68 ? 6.260 4.645 15.325 1.00 96.25 68 ASN A C 1
ATOM 540 O O . ASN A 1 68 ? 5.539 4.666 16.326 1.00 96.25 68 ASN A O 1
ATOM 544 N N . ASP A 1 69 ? 7.342 3.878 15.238 1.00 95.00 69 ASP A N 1
ATOM 545 C CA . ASP A 1 69 ? 7.809 2.923 16.251 1.00 95.00 69 ASP A CA 1
ATOM 546 C C . ASP A 1 69 ? 8.173 3.575 17.601 1.00 95.00 69 ASP A C 1
ATOM 548 O O . ASP A 1 69 ? 8.153 2.928 18.648 1.00 95.00 69 ASP A O 1
ATOM 552 N N . ASN A 1 70 ? 8.437 4.884 17.612 1.00 95.06 70 ASN A N 1
ATOM 553 C CA . ASN A 1 70 ? 8.685 5.663 18.825 1.00 95.06 70 ASN A CA 1
ATOM 554 C C . ASN A 1 70 ? 7.399 6.232 19.452 1.00 95.06 70 ASN A C 1
ATOM 556 O O . ASN A 1 70 ? 7.452 6.832 20.529 1.00 95.06 70 ASN A O 1
ATOM 560 N N . ASN A 1 71 ? 6.246 6.079 18.795 1.00 96.75 71 ASN A N 1
ATOM 561 C CA . ASN A 1 71 ? 4.945 6.500 19.307 1.00 96.75 71 ASN A CA 1
ATOM 562 C C . ASN A 1 71 ? 3.851 5.495 18.924 1.00 96.75 71 ASN A C 1
ATOM 564 O O . ASN A 1 71 ? 3.112 5.697 17.961 1.00 96.75 71 ASN A O 1
ATOM 568 N N . LEU A 1 72 ? 3.707 4.435 19.719 1.00 97.06 72 LEU A N 1
ATOM 569 C CA . LEU A 1 72 ? 2.729 3.378 19.449 1.00 97.06 72 LEU A CA 1
ATOM 570 C C . LEU A 1 72 ? 1.264 3.827 19.603 1.00 97.06 72 LEU A C 1
ATOM 572 O O . LEU A 1 72 ? 0.370 3.218 19.032 1.00 97.06 72 LEU A O 1
ATOM 576 N N . HIS A 1 73 ? 0.994 4.922 20.315 1.00 97.50 73 HIS A N 1
ATOM 577 C CA . HIS A 1 73 ? -0.366 5.429 20.544 1.00 97.50 73 HIS A CA 1
ATOM 578 C C . HIS A 1 73 ? -0.661 6.682 19.700 1.00 97.50 73 HIS A C 1
ATOM 580 O O . HIS A 1 73 ? -1.234 7.654 20.196 1.00 97.50 73 HIS A O 1
ATOM 586 N N . LYS A 1 74 ? -0.213 6.702 18.434 1.00 98.44 74 LYS A N 1
ATOM 587 C CA . LYS A 1 74 ? -0.250 7.903 17.580 1.00 98.44 74 LYS A CA 1
ATOM 588 C C . LYS A 1 74 ? -1.661 8.316 17.158 1.00 98.44 74 LYS A C 1
ATOM 590 O O . LYS A 1 74 ? -1.997 9.497 17.272 1.00 98.44 74 LYS A O 1
ATOM 595 N N . TRP A 1 75 ? -2.464 7.377 16.668 1.00 98.75 75 TRP A N 1
ATOM 596 C CA . TRP A 1 75 ? -3.847 7.634 16.279 1.00 98.75 75 TRP A CA 1
ATOM 597 C C . TRP A 1 75 ? -4.766 6.612 16.929 1.00 98.75 75 TRP A C 1
ATOM 599 O O . TRP A 1 75 ? -4.616 5.417 16.697 1.00 98.75 75 TRP A O 1
ATOM 609 N N . GLN A 1 76 ? -5.690 7.085 17.762 1.00 98.62 76 GLN A N 1
ATOM 610 C CA . GLN A 1 76 ? -6.646 6.235 18.461 1.00 98.62 76 GLN A CA 1
ATOM 611 C C . GLN A 1 76 ? -7.921 6.093 17.635 1.00 98.62 76 GLN A C 1
ATOM 613 O O . GLN A 1 76 ? -8.510 7.096 17.234 1.00 98.62 76 GLN A O 1
ATOM 618 N N . MET A 1 77 ? -8.386 4.861 17.443 1.00 98.25 77 MET A N 1
ATOM 619 C CA . MET A 1 77 ? -9.661 4.602 16.787 1.00 98.25 77 MET A CA 1
ATOM 620 C C . MET A 1 77 ? -10.821 5.194 17.603 1.00 98.25 77 MET A C 1
ATOM 622 O O . MET A 1 77 ? -10.864 5.016 18.831 1.00 98.25 77 MET A O 1
ATOM 626 N N . PRO A 1 78 ? -11.784 5.875 16.950 1.00 98.06 78 PRO A N 1
ATOM 627 C CA . PRO A 1 78 ? -12.930 6.462 17.630 1.00 98.06 78 PRO A CA 1
ATOM 628 C C . PRO A 1 78 ? -13.766 5.434 18.395 1.00 98.06 78 PRO A C 1
ATOM 630 O O . PRO A 1 78 ? -13.903 4.276 17.995 1.00 98.06 78 PRO A O 1
ATOM 633 N N . ALA A 1 79 ? -14.380 5.883 19.488 1.00 97.50 79 ALA A N 1
ATOM 634 C CA . ALA A 1 79 ? -15.308 5.058 20.249 1.00 97.50 79 ALA A CA 1
ATOM 635 C C . ALA A 1 79 ? -16.518 4.642 19.394 1.00 97.50 79 ALA A C 1
ATOM 637 O O . ALA A 1 79 ? -17.079 5.455 18.658 1.00 97.50 79 ALA A O 1
ATOM 638 N N . GLY A 1 80 ? -16.946 3.390 19.541 1.00 96.31 80 GLY A N 1
ATOM 639 C CA . GLY A 1 80 ? -18.027 2.785 18.766 1.00 96.31 80 GLY A CA 1
ATOM 640 C C . GLY A 1 80 ? -17.594 2.201 17.420 1.00 96.31 80 GLY A C 1
ATOM 641 O O . GLY A 1 80 ? -18.461 1.745 16.677 1.00 96.31 80 GLY A O 1
ATOM 642 N N . THR A 1 81 ? -16.296 2.192 17.099 1.00 97.88 81 THR A N 1
ATOM 643 C CA . THR A 1 81 ? -15.782 1.509 15.902 1.00 97.88 81 THR A CA 1
ATOM 644 C C . THR A 1 81 ? -15.929 0.004 16.087 1.00 97.88 81 THR A C 1
ATOM 646 O O . THR A 1 81 ? -15.384 -0.560 17.030 1.00 97.88 81 THR A O 1
ATOM 649 N N . GLN A 1 82 ? -16.672 -0.651 15.200 1.00 97.12 82 GLN A N 1
ATOM 650 C CA . GLN A 1 82 ? -16.939 -2.085 15.271 1.00 97.12 82 GLN A CA 1
ATOM 651 C C . GLN A 1 82 ? -16.574 -2.757 13.955 1.00 97.12 82 GLN A C 1
ATOM 653 O O . GLN A 1 82 ? -16.812 -2.191 12.888 1.00 97.12 82 GLN A O 1
ATOM 658 N N . LEU A 1 83 ? -16.047 -3.975 14.038 1.00 98.00 83 LEU A N 1
ATOM 659 C CA . LEU A 1 83 ? -15.712 -4.793 12.880 1.00 98.00 83 LEU A CA 1
ATOM 660 C C . LEU A 1 83 ? -16.331 -6.180 13.035 1.00 98.00 83 LEU A C 1
ATOM 662 O O . LEU A 1 83 ? -16.038 -6.896 13.992 1.00 98.00 83 LEU A O 1
ATOM 666 N N . ALA A 1 84 ? -17.241 -6.526 12.120 1.00 98.25 84 ALA A N 1
ATOM 667 C CA . ALA A 1 84 ? -17.927 -7.816 12.123 1.00 98.25 84 ALA A CA 1
ATOM 668 C C . ALA A 1 84 ? -16.940 -8.984 11.976 1.00 98.25 84 ALA A C 1
ATOM 670 O O . ALA A 1 84 ? -15.787 -8.782 11.597 1.00 98.25 84 ALA A O 1
ATOM 671 N N . SER A 1 85 ? -17.392 -10.194 12.299 1.00 96.50 85 SER A N 1
ATOM 672 C CA . SER A 1 85 ? -16.596 -11.400 12.087 1.00 96.50 85 SER A CA 1
ATOM 673 C C . SER A 1 85 ? -16.293 -11.612 10.608 1.00 96.50 85 SER A C 1
ATOM 675 O O . SER A 1 85 ? -17.149 -11.356 9.756 1.00 96.50 85 SER A O 1
ATOM 677 N N . ASP A 1 86 ? -15.067 -12.052 10.326 1.00 96.12 86 ASP A N 1
ATOM 678 C CA . ASP A 1 86 ? -14.515 -12.254 8.979 1.00 96.12 86 ASP A CA 1
ATOM 679 C C . ASP A 1 86 ? -14.681 -11.044 8.038 1.00 96.12 86 ASP A C 1
ATOM 681 O O . ASP A 1 86 ? -14.835 -11.180 6.824 1.00 96.12 86 ASP A O 1
ATOM 685 N N . ALA A 1 87 ? -14.718 -9.835 8.604 1.00 97.81 87 ALA A N 1
ATOM 686 C CA . ALA A 1 87 ? -14.953 -8.606 7.859 1.00 97.81 87 ALA A CA 1
ATOM 687 C C . ALA A 1 87 ? -13.696 -7.741 7.760 1.00 97.81 87 ALA A C 1
ATOM 689 O O . ALA A 1 87 ? -12.803 -7.787 8.610 1.00 97.81 87 ALA A O 1
ATOM 690 N N . TYR A 1 88 ? -13.694 -6.901 6.728 1.00 98.19 88 TYR A N 1
ATOM 691 C CA . TYR A 1 88 ? -12.612 -5.988 6.387 1.00 98.19 88 TYR A CA 1
ATOM 692 C C . TYR A 1 88 ? -13.042 -4.537 6.621 1.00 98.19 88 TYR A C 1
ATOM 694 O O . TYR A 1 88 ? -14.200 -4.173 6.389 1.00 98.19 88 TYR A O 1
ATOM 702 N N . MET A 1 89 ? -12.115 -3.696 7.071 1.00 98.38 89 MET A N 1
ATOM 703 C CA . MET A 1 89 ? -12.325 -2.260 7.255 1.00 98.38 89 MET A CA 1
ATOM 704 C C . MET A 1 89 ? -11.181 -1.473 6.636 1.00 98.38 89 MET A C 1
ATOM 706 O O . MET A 1 89 ? -10.027 -1.668 7.000 1.00 98.38 89 MET A O 1
ATOM 710 N N . ILE A 1 90 ? -11.526 -0.515 5.778 1.00 98.69 90 ILE A N 1
ATOM 711 C CA . ILE A 1 90 ? -10.578 0.469 5.263 1.00 98.69 90 ILE A CA 1
ATOM 712 C C . ILE A 1 90 ? -10.515 1.674 6.202 1.00 98.69 90 ILE A C 1
ATOM 714 O O . ILE A 1 90 ? -11.538 2.283 6.528 1.00 98.69 90 ILE A O 1
ATOM 718 N N . VAL A 1 91 ? -9.296 2.033 6.591 1.00 98.81 91 VAL A N 1
ATOM 719 C CA . VAL A 1 91 ? -8.950 3.279 7.275 1.00 98.81 91 VAL A CA 1
ATOM 720 C C . VAL A 1 91 ? -7.972 4.042 6.387 1.00 98.81 91 VAL A C 1
ATOM 722 O O . VAL A 1 91 ? -6.874 3.565 6.103 1.00 98.81 91 VAL A O 1
ATOM 725 N N . PHE A 1 92 ? -8.339 5.240 5.945 1.00 98.81 92 PHE A N 1
ATOM 726 C CA . PHE A 1 92 ? -7.451 6.071 5.139 1.00 98.81 92 PHE A CA 1
ATOM 727 C C . PHE A 1 92 ? -6.356 6.698 6.000 1.00 98.81 92 PHE A C 1
ATOM 729 O O . PHE A 1 92 ? -6.621 7.308 7.032 1.00 98.81 92 PHE A O 1
ATOM 736 N N . ALA A 1 93 ? -5.110 6.625 5.552 1.00 98.62 93 ALA A N 1
ATOM 737 C CA . ALA A 1 93 ? -3.990 7.337 6.151 1.00 98.62 93 ALA A CA 1
ATOM 738 C C . ALA A 1 93 ? -3.799 8.687 5.446 1.00 98.62 93 ALA A C 1
ATOM 740 O O . ALA A 1 93 ? -2.820 8.908 4.743 1.00 98.62 93 ALA A O 1
ATOM 741 N N . SER A 1 94 ? -4.774 9.593 5.571 1.00 98.25 94 SER A N 1
ATOM 742 C CA . SER A 1 94 ? -4.747 10.868 4.834 1.00 98.25 94 SER A CA 1
ATOM 743 C C . SER A 1 94 ? -4.123 12.033 5.606 1.00 98.25 94 SER A C 1
ATOM 745 O O . SER A 1 94 ? -3.830 13.073 5.012 1.00 98.25 94 SER A O 1
ATOM 747 N N . GLY A 1 95 ? -3.940 11.904 6.922 1.00 98.25 95 GLY A N 1
ATOM 748 C CA . GLY A 1 95 ? -3.496 12.995 7.789 1.00 98.25 95 GLY A CA 1
ATOM 749 C C . GLY A 1 95 ? -4.601 13.948 8.255 1.00 98.25 95 GLY A C 1
ATOM 750 O O . GLY A 1 95 ? -4.288 14.983 8.842 1.00 98.25 95 GLY A O 1
ATOM 751 N N . PHE A 1 96 ? -5.876 13.647 7.989 1.00 97.88 96 PHE A N 1
ATOM 752 C CA . PHE A 1 96 ? -6.990 14.552 8.300 1.00 97.88 96 PHE A CA 1
ATOM 753 C C . PHE A 1 96 ? -7.604 14.371 9.686 1.00 97.88 96 PHE A C 1
ATOM 755 O O . PHE A 1 96 ? -8.243 15.308 10.160 1.00 97.88 96 PHE A O 1
ATOM 762 N N . ASP A 1 97 ? -7.405 13.218 10.332 1.00 98.12 97 ASP A N 1
ATOM 763 C CA . ASP A 1 97 ? -7.973 12.908 11.653 1.00 98.12 97 ASP A CA 1
ATOM 764 C C . ASP A 1 97 ? -9.494 13.138 11.722 1.00 98.12 97 ASP A C 1
ATOM 766 O O . ASP A 1 97 ? -10.012 13.940 12.505 1.00 98.12 97 ASP A O 1
ATOM 770 N N . THR A 1 98 ? -10.225 12.506 10.806 1.00 98.06 98 THR A N 1
ATOM 771 C CA . THR A 1 98 ? -11.655 12.768 10.615 1.00 98.06 98 THR A CA 1
ATOM 772 C C . THR A 1 98 ? -12.401 11.545 10.092 1.00 98.06 98 THR A C 1
ATOM 774 O O . THR A 1 98 ? -11.814 10.488 9.880 1.00 98.06 98 THR A O 1
ATOM 777 N N . GLN A 1 99 ? -13.707 11.690 9.899 1.00 98.06 99 GLN A N 1
ATOM 778 C CA . GLN A 1 99 ? -14.533 10.743 9.165 1.00 98.06 99 GLN A CA 1
ATOM 779 C C . GLN A 1 99 ? -15.039 11.441 7.903 1.00 98.06 99 GLN A C 1
ATOM 781 O O . GLN A 1 99 ? -15.465 12.600 7.967 1.00 98.06 99 GLN A O 1
ATOM 786 N N . ASP A 1 100 ? -14.958 10.769 6.763 1.00 98.06 100 ASP A N 1
ATOM 787 C CA . ASP A 1 100 ? -15.410 11.328 5.490 1.00 98.06 100 ASP A CA 1
ATOM 788 C C . ASP A 1 100 ? -16.944 11.233 5.314 1.00 98.06 100 ASP A C 1
ATOM 790 O O . ASP A 1 100 ? -17.643 10.672 6.168 1.00 98.06 100 ASP A O 1
ATOM 794 N N . PRO A 1 101 ? -17.513 11.816 4.239 1.00 98.00 101 PRO A N 1
ATOM 795 C CA . PRO A 1 101 ? -18.947 11.750 3.959 1.00 98.00 101 PRO A CA 1
ATOM 796 C C . PRO A 1 101 ? -19.512 10.335 3.782 1.00 98.00 101 PRO A C 1
ATOM 798 O O . PRO A 1 101 ? -20.713 10.154 3.994 1.00 98.00 101 PRO A O 1
ATOM 801 N N . ASP A 1 102 ? -18.674 9.362 3.420 1.00 96.88 102 ASP A N 1
ATOM 802 C CA . ASP A 1 102 ? -19.053 7.955 3.254 1.00 96.88 102 ASP A CA 1
ATOM 803 C C . ASP A 1 102 ? -18.930 7.166 4.569 1.00 96.88 102 ASP A C 1
ATOM 805 O O . ASP A 1 102 ? -19.362 6.016 4.669 1.00 96.88 102 ASP A O 1
ATOM 809 N N . GLY A 1 103 ? -18.422 7.809 5.622 1.00 96.25 103 GLY A N 1
ATOM 810 C CA . GLY A 1 103 ? -18.285 7.235 6.949 1.00 96.25 103 GLY A CA 1
ATOM 811 C C . GLY A 1 103 ? -16.957 6.511 7.171 1.00 96.25 103 GLY A C 1
ATOM 812 O O . GLY A 1 103 ? -16.814 5.842 8.197 1.00 96.25 103 GLY A O 1
ATOM 813 N N . GLN A 1 104 ? -15.990 6.627 6.265 1.00 98.00 104 GLN A N 1
ATOM 814 C CA . GLN A 1 104 ? -14.683 5.989 6.402 1.00 98.00 104 GLN A CA 1
ATOM 815 C C . GLN A 1 104 ? -13.775 6.835 7.295 1.00 98.00 104 GLN A C 1
ATOM 817 O O . GLN A 1 104 ? -13.857 8.065 7.338 1.00 98.00 104 GLN A O 1
ATOM 822 N N . LEU A 1 105 ? -12.945 6.157 8.084 1.00 98.75 105 LEU A N 1
ATOM 823 C CA . LEU A 1 105 ? -12.067 6.801 9.054 1.00 98.75 105 LEU A CA 1
ATOM 824 C C . LEU A 1 105 ? -10.778 7.270 8.380 1.00 98.75 105 LEU A C 1
ATOM 826 O O . LEU A 1 105 ? -10.224 6.562 7.543 1.00 98.75 105 LEU A O 1
ATOM 830 N N . HIS A 1 106 ? -10.277 8.429 8.801 1.00 98.81 106 HIS A N 1
ATOM 831 C CA . HIS A 1 106 ? -9.014 9.005 8.357 1.00 98.81 106 HIS A CA 1
ATOM 832 C C . HIS A 1 106 ? -8.071 9.201 9.543 1.00 98.81 106 HIS A C 1
ATOM 834 O O . HIS A 1 106 ? -8.423 9.891 10.502 1.00 98.81 106 HIS A O 1
ATOM 840 N N . THR A 1 107 ? -6.858 8.653 9.471 1.00 98.81 107 THR A N 1
ATOM 841 C CA . THR A 1 107 ? -5.845 8.842 10.514 1.00 98.81 107 THR A CA 1
ATOM 842 C C . THR A 1 107 ? -5.280 10.265 10.513 1.00 98.81 107 THR A C 1
ATOM 844 O O . THR A 1 107 ? -5.459 11.049 9.575 1.00 98.81 107 THR A O 1
ATOM 847 N N . ASN A 1 108 ? -4.550 10.608 11.576 1.00 98.56 108 ASN A N 1
ATOM 848 C CA . ASN A 1 108 ? -3.806 11.866 11.694 1.00 98.56 108 ASN A CA 1
ATOM 849 C C . ASN A 1 108 ? -2.408 11.821 11.040 1.00 98.56 108 ASN A C 1
ATOM 851 O O . ASN A 1 108 ? -1.587 12.711 11.275 1.00 98.56 108 ASN A O 1
ATOM 855 N N . PHE A 1 109 ? -2.119 10.794 10.235 1.00 98.69 109 PHE A N 1
ATOM 856 C CA . PHE A 1 109 ? -0.847 10.625 9.539 1.00 98.69 109 PHE A CA 1
ATOM 857 C C . PHE A 1 109 ? -1.030 10.109 8.109 1.00 98.69 109 PHE A C 1
ATOM 859 O O . PHE A 1 109 ? -2.122 9.713 7.719 1.00 98.69 109 PHE A O 1
ATOM 866 N N . GLN A 1 110 ? 0.057 10.136 7.342 1.00 98.12 110 GLN A N 1
ATOM 867 C CA . GLN A 1 110 ? 0.165 9.549 6.006 1.00 98.12 110 GLN A CA 1
ATOM 868 C C . GLN A 1 110 ? 1.270 8.501 6.015 1.00 98.12 110 GLN A C 1
ATOM 870 O O . GLN A 1 110 ? 2.167 8.575 6.859 1.00 98.12 110 GLN A O 1
ATOM 875 N N . LEU A 1 111 ? 1.213 7.532 5.106 1.00 97.94 111 LEU A N 1
ATOM 876 C CA . LEU A 1 111 ? 2.233 6.496 5.031 1.00 97.94 111 LEU A CA 1
ATOM 877 C C . LEU A 1 111 ? 3.374 6.937 4.111 1.00 97.94 111 LEU A C 1
ATOM 879 O O . LEU A 1 111 ? 3.214 7.712 3.172 1.00 97.94 111 LEU A O 1
ATOM 883 N N . ALA A 1 112 ? 4.576 6.451 4.398 1.00 93.62 112 ALA A N 1
ATOM 884 C CA . ALA A 1 112 ? 5.747 6.759 3.597 1.00 93.62 112 ALA A CA 1
ATOM 885 C C . ALA A 1 112 ? 5.847 5.775 2.422 1.00 93.62 112 ALA A C 1
ATOM 887 O O . ALA A 1 112 ? 5.838 4.565 2.607 1.00 93.62 112 ALA A O 1
ATOM 888 N N . SER A 1 113 ? 5.990 6.265 1.191 1.00 88.31 113 SER A N 1
ATOM 889 C CA . SER A 1 113 ? 6.090 5.391 0.011 1.00 88.31 113 SER A CA 1
ATOM 890 C C . SER A 1 113 ? 7.495 4.876 -0.284 1.00 88.31 113 SER A C 1
ATOM 892 O O . SER A 1 113 ? 7.666 3.955 -1.071 1.00 88.31 113 SER A O 1
ATOM 894 N N . ASN A 1 114 ? 8.532 5.420 0.344 1.00 81.12 114 ASN A N 1
ATOM 895 C CA . ASN A 1 114 ? 9.909 4.962 0.158 1.00 81.12 114 ASN A CA 1
ATOM 896 C C . ASN A 1 114 ? 10.290 3.803 1.086 1.00 81.12 114 ASN A C 1
ATOM 898 O O . ASN A 1 114 ? 11.084 2.963 0.683 1.00 81.12 114 ASN A O 1
ATOM 902 N N . LYS A 1 115 ? 9.810 3.821 2.328 1.00 87.12 115 LYS A N 1
ATOM 903 C CA . LYS A 1 115 ? 9.952 2.805 3.380 1.00 87.12 115 LYS A CA 1
ATOM 904 C C . LYS A 1 115 ? 9.406 3.401 4.675 1.00 87.12 115 LYS A C 1
ATOM 906 O O . LYS A 1 115 ? 9.443 4.623 4.834 1.00 87.12 115 LYS A O 1
ATOM 911 N N . GLY A 1 116 ? 8.955 2.578 5.610 1.00 92.88 116 GLY A N 1
ATOM 912 C CA . GLY A 1 116 ? 8.456 3.101 6.876 1.00 92.88 116 GLY A CA 1
ATOM 913 C C . GLY A 1 116 ? 8.057 2.035 7.875 1.00 92.88 116 GLY A C 1
ATOM 914 O O . GLY A 1 116 ? 8.424 0.871 7.753 1.00 92.88 116 GLY A O 1
ATOM 915 N N . TYR A 1 117 ? 7.298 2.462 8.872 1.00 97.06 117 TYR A N 1
ATOM 916 C CA . TYR A 1 117 ? 6.732 1.608 9.902 1.00 97.06 117 TYR A CA 1
ATOM 917 C C . TYR A 1 117 ? 5.212 1.691 9.832 1.00 97.06 117 TYR A C 1
ATOM 919 O O . TYR A 1 117 ? 4.675 2.737 9.467 1.00 97.06 117 TYR A O 1
ATOM 927 N N . LEU A 1 118 ? 4.521 0.602 10.145 1.00 98.50 118 LEU A N 1
ATOM 928 C CA . LEU A 1 118 ? 3.074 0.589 10.321 1.00 98.50 118 LEU A CA 1
ATOM 929 C C . LEU A 1 118 ? 2.708 -0.491 11.337 1.00 98.50 118 LEU A C 1
ATOM 931 O O . LEU A 1 118 ? 3.102 -1.642 11.173 1.00 98.50 118 LEU A O 1
ATOM 935 N N . ALA A 1 119 ? 1.931 -0.142 12.358 1.00 98.12 119 ALA A N 1
ATOM 936 C CA . ALA A 1 119 ? 1.455 -1.113 13.333 1.00 98.12 119 ALA A CA 1
ATOM 937 C C . ALA A 1 119 ? 0.034 -0.836 13.827 1.00 98.12 119 ALA A C 1
ATOM 939 O O . ALA A 1 119 ? -0.423 0.310 13.882 1.00 98.12 119 ALA A O 1
ATOM 940 N N . LEU A 1 120 ? -0.617 -1.924 14.234 1.00 98.44 120 LEU A N 1
ATOM 941 C CA . LEU A 1 120 ? -1.880 -1.967 14.956 1.00 98.44 120 LEU A CA 1
ATOM 942 C C . LEU A 1 120 ? -1.610 -2.368 16.404 1.00 98.44 120 LEU A C 1
ATOM 944 O O . LEU A 1 120 ? -0.995 -3.404 16.669 1.00 98.44 120 LEU A O 1
ATOM 948 N N . ILE A 1 121 ? -2.104 -1.558 17.334 1.00 98.19 121 ILE A N 1
ATOM 949 C CA . ILE A 1 121 ? -1.839 -1.682 18.765 1.00 98.19 121 ILE A CA 1
ATOM 950 C C . ILE A 1 121 ? -3.160 -1.834 19.519 1.00 98.19 121 ILE A C 1
ATOM 952 O O . ILE A 1 121 ? -4.109 -1.077 19.297 1.00 98.19 121 ILE A O 1
ATOM 956 N N . SER A 1 122 ? -3.223 -2.800 20.429 1.00 96.69 122 SER A N 1
ATOM 957 C CA . SER A 1 122 ? -4.363 -2.997 21.322 1.00 96.69 122 SER A CA 1
ATOM 958 C C . SER A 1 122 ? -4.466 -1.886 22.383 1.00 96.69 122 SER A C 1
ATOM 960 O O . SER A 1 122 ? -3.476 -1.211 22.681 1.00 96.69 122 SER A O 1
ATOM 962 N N . PRO A 1 123 ? -5.631 -1.700 23.033 1.00 95.81 123 PRO A N 1
ATOM 963 C CA . PRO A 1 123 ? -5.807 -0.664 24.058 1.00 95.81 123 PRO A CA 1
ATOM 964 C C . PRO A 1 123 ? -4.884 -0.796 25.284 1.00 95.81 123 PRO A C 1
ATOM 966 O O . PRO A 1 123 ? -4.635 0.188 25.981 1.00 95.81 123 PRO A O 1
ATOM 969 N N . ASP A 1 124 ? -4.390 -2.002 25.572 1.00 94.62 124 ASP A N 1
ATOM 970 C CA . ASP A 1 124 ? -3.420 -2.288 26.637 1.00 94.62 124 ASP A CA 1
ATOM 971 C C . ASP A 1 124 ? -1.950 -2.134 26.194 1.00 94.62 124 ASP A C 1
ATOM 973 O O . ASP A 1 124 ? -1.043 -2.291 27.013 1.00 94.62 124 ASP A O 1
ATOM 977 N N . GLY A 1 125 ? -1.712 -1.736 24.939 1.00 93.56 125 GLY A N 1
ATOM 978 C CA . GLY A 1 125 ? -0.394 -1.374 24.415 1.00 93.56 125 GLY A CA 1
ATOM 979 C C . GLY A 1 125 ? 0.388 -2.533 23.796 1.00 93.56 125 GLY A C 1
ATOM 980 O O . GLY A 1 125 ? 1.606 -2.424 23.642 1.00 93.56 125 GLY A O 1
ATOM 981 N N . HIS A 1 126 ? -0.266 -3.647 23.459 1.00 94.62 126 HIS A N 1
ATOM 982 C CA . HIS A 1 126 ? 0.367 -4.757 22.750 1.00 94.62 126 HIS A CA 1
ATOM 983 C C . HIS A 1 126 ? 0.308 -4.549 21.235 1.00 94.62 126 HIS A C 1
ATOM 985 O O . HIS A 1 126 ? -0.724 -4.184 20.678 1.00 94.62 126 HIS A O 1
ATOM 991 N N . VAL A 1 127 ? 1.426 -4.808 20.559 1.00 95.44 127 VAL A N 1
ATOM 992 C CA . VAL A 1 127 ? 1.478 -4.851 19.095 1.00 95.44 127 VAL A CA 1
ATOM 993 C C . VAL A 1 127 ? 0.741 -6.106 18.623 1.00 95.44 127 VAL A C 1
ATOM 995 O O . VAL A 1 127 ? 1.124 -7.212 19.004 1.00 95.44 127 VAL A O 1
ATOM 998 N N . LEU A 1 128 ? -0.315 -5.931 17.826 1.00 94.88 128 LEU A N 1
ATOM 999 C CA . LEU A 1 128 ? -1.115 -7.027 17.267 1.00 94.88 128 LEU A CA 1
ATOM 1000 C C . LEU A 1 128 ? -0.681 -7.391 15.847 1.00 94.88 128 LEU A C 1
ATOM 1002 O O . LEU A 1 128 ? -0.595 -8.567 15.515 1.00 94.88 128 LEU A O 1
ATOM 1006 N N . SER A 1 129 ? -0.379 -6.380 15.032 1.00 95.38 129 SER A N 1
ATOM 1007 C CA . SER A 1 129 ? 0.082 -6.523 13.650 1.00 95.38 129 SER A CA 1
ATOM 1008 C C . SER A 1 129 ? 1.096 -5.431 13.346 1.00 95.38 129 SER A C 1
ATOM 1010 O O . SER A 1 129 ? 0.917 -4.292 13.778 1.00 95.38 129 SER A O 1
ATOM 1012 N N . GLU A 1 130 ? 2.160 -5.759 12.616 1.00 95.00 130 GLU A N 1
ATOM 1013 C CA . GLU A 1 130 ? 3.309 -4.867 12.443 1.00 95.00 130 GLU A CA 1
ATOM 1014 C C . GLU A 1 130 ? 4.046 -5.113 11.124 1.00 95.00 130 GLU A C 1
ATOM 1016 O O . GLU A 1 130 ? 4.414 -6.239 10.793 1.00 95.00 130 GLU A O 1
ATOM 1021 N N . TYR A 1 131 ? 4.341 -4.023 10.422 1.00 95.44 131 TYR A N 1
ATOM 1022 C CA . TYR A 1 131 ? 5.240 -3.957 9.279 1.00 95.44 131 TYR A CA 1
ATOM 1023 C C . TYR A 1 131 ? 6.408 -3.028 9.642 1.00 95.44 131 TYR A C 1
ATOM 1025 O O . TYR A 1 131 ? 6.201 -1.860 9.971 1.00 95.44 131 TYR A O 1
ATOM 1033 N N . GLY A 1 132 ? 7.640 -3.548 9.591 1.00 88.81 132 GLY A N 1
ATOM 1034 C CA . GLY A 1 132 ? 8.832 -2.857 10.110 1.00 88.81 132 GLY A CA 1
ATOM 1035 C C . GLY A 1 132 ? 9.246 -3.277 11.533 1.00 88.81 132 GLY A C 1
ATOM 1036 O O . GLY A 1 132 ? 9.816 -2.495 12.289 1.00 88.81 132 GLY A O 1
ATOM 1037 N N . ALA A 1 133 ? 8.970 -4.523 11.928 1.00 85.81 133 ALA A N 1
ATOM 1038 C CA . ALA A 1 133 ? 9.289 -5.037 13.260 1.00 85.81 133 ALA A CA 1
ATOM 1039 C C . ALA A 1 133 ? 10.785 -4.937 13.621 1.00 85.81 133 ALA A C 1
ATOM 1041 O O . ALA A 1 133 ? 11.672 -5.109 12.778 1.00 85.81 133 ALA A O 1
ATOM 1042 N N . GLY A 1 134 ? 11.085 -4.701 14.902 1.00 79.19 134 GLY A N 1
ATOM 1043 C CA . GLY A 1 134 ? 12.459 -4.732 15.426 1.00 79.19 134 GLY A CA 1
ATOM 1044 C C . GLY A 1 134 ? 13.384 -3.632 14.888 1.00 79.19 134 GLY A C 1
ATOM 1045 O O . GLY A 1 134 ? 14.600 -3.831 14.847 1.00 79.19 134 GLY A O 1
ATOM 1046 N N . GLY A 1 135 ? 12.824 -2.496 14.463 1.00 76.12 135 GLY A N 1
ATOM 1047 C CA . GLY A 1 135 ? 13.567 -1.390 13.849 1.00 76.12 135 GLY A CA 1
ATOM 1048 C C . GLY A 1 135 ? 13.905 -1.620 12.374 1.00 76.12 135 GLY A C 1
ATOM 1049 O O . GLY A 1 135 ? 14.765 -0.926 11.829 1.00 76.12 135 GLY A O 1
ATOM 1050 N N . SER A 1 136 ? 13.272 -2.612 11.739 1.00 86.25 136 SER A N 1
ATOM 1051 C CA . SER A 1 136 ? 13.226 -2.698 10.280 1.00 86.25 136 SER A CA 1
ATOM 1052 C C . SER A 1 136 ? 12.198 -1.708 9.720 1.00 86.25 136 SER A C 1
ATOM 1054 O O . SER A 1 136 ? 11.480 -1.046 10.460 1.00 86.25 136 SER A O 1
ATOM 1056 N N . GLU A 1 137 ? 12.134 -1.581 8.401 1.00 88.06 137 GLU A N 1
ATOM 1057 C CA . GLU A 1 137 ? 11.127 -0.768 7.723 1.00 88.06 137 GLU A CA 1
ATOM 1058 C C . GLU A 1 137 ? 10.450 -1.646 6.670 1.00 88.06 137 GLU A C 1
ATOM 1060 O O . GLU A 1 137 ? 11.115 -2.483 6.047 1.00 88.06 137 GLU A O 1
ATOM 1065 N N . TYR A 1 138 ? 9.148 -1.458 6.444 1.00 91.94 138 TYR A N 1
ATOM 1066 C CA . TYR A 1 138 ? 8.520 -2.006 5.251 1.00 91.94 138 TYR A CA 1
ATOM 1067 C C . TYR A 1 138 ? 9.208 -1.429 4.003 1.00 91.94 138 TYR A C 1
ATOM 1069 O O . TYR A 1 138 ? 9.690 -0.290 4.025 1.00 91.94 138 TYR A O 1
ATOM 1077 N N . PRO A 1 139 ? 9.300 -2.208 2.918 1.00 89.75 139 PRO A N 1
ATOM 1078 C CA . PRO A 1 139 ? 10.036 -1.814 1.720 1.00 89.75 139 PRO A CA 1
ATOM 1079 C C . PRO A 1 139 ? 9.372 -0.650 0.959 1.00 89.75 139 PRO A C 1
ATOM 1081 O O . PRO A 1 139 ? 8.218 -0.313 1.232 1.00 89.75 139 PRO A O 1
ATOM 1084 N N . PRO A 1 140 ? 10.052 -0.052 -0.039 1.00 88.12 140 PRO A N 1
ATOM 1085 C CA . PRO A 1 140 ? 9.429 0.910 -0.942 1.00 88.12 140 PRO A CA 1
ATOM 1086 C C . PRO A 1 140 ? 8.100 0.428 -1.540 1.00 88.12 140 PRO A C 1
ATOM 1088 O O . PRO A 1 140 ? 7.861 -0.755 -1.762 1.00 88.12 140 PRO A O 1
ATOM 1091 N N . GLN A 1 141 ? 7.213 1.362 -1.821 1.00 90.25 141 GLN A N 1
ATOM 1092 C CA . GLN A 1 141 ? 5.858 1.122 -2.295 1.00 90.25 141 GLN A CA 1
ATOM 1093 C C . GLN A 1 141 ? 5.697 1.732 -3.686 1.00 90.25 141 GLN A C 1
ATOM 1095 O O . GLN A 1 141 ? 6.445 2.633 -4.081 1.00 90.25 141 GLN A O 1
ATOM 1100 N N . PHE A 1 142 ? 4.741 1.223 -4.461 1.00 86.69 142 PHE A N 1
ATOM 1101 C CA . PHE A 1 142 ? 4.585 1.611 -5.862 1.00 86.69 142 PHE A CA 1
ATOM 1102 C C . PHE A 1 142 ? 3.153 1.974 -6.183 1.00 86.69 142 PHE A C 1
ATOM 1104 O O . PHE A 1 142 ? 2.224 1.462 -5.569 1.00 86.69 142 PHE A O 1
ATOM 1111 N N . GLY A 1 143 ? 3.015 2.830 -7.198 1.00 90.00 143 GLY A N 1
ATOM 1112 C CA . GLY A 1 143 ? 1.726 3.253 -7.724 1.00 90.00 143 GLY A CA 1
ATOM 1113 C C . GLY A 1 143 ? 0.792 2.066 -7.927 1.00 90.00 143 GLY A C 1
ATOM 1114 O O . GLY 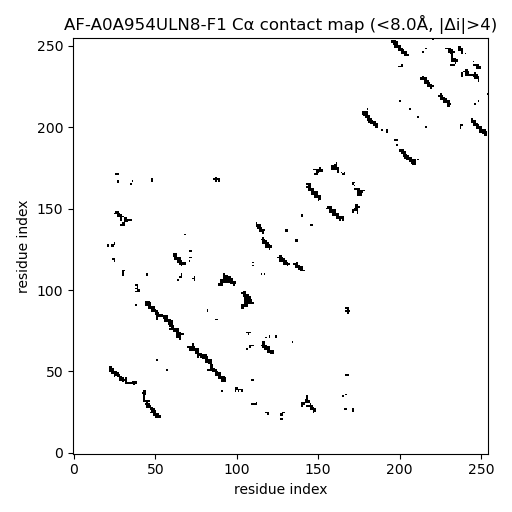A 1 143 ? 1.152 1.137 -8.654 1.00 90.00 143 GLY A O 1
ATOM 1115 N N . ASP A 1 144 ? -0.366 2.110 -7.274 1.00 91.50 144 ASP A N 1
ATOM 1116 C CA . ASP A 1 144 ? -1.448 1.129 -7.401 1.00 91.50 144 ASP A CA 1
ATOM 1117 C C . ASP A 1 144 ? -1.052 -0.327 -7.072 1.00 91.50 144 ASP A C 1
ATOM 1119 O O . ASP A 1 144 ? -1.741 -1.262 -7.468 1.00 91.50 144 ASP A O 1
ATOM 1123 N N . HIS A 1 145 ? 0.050 -0.526 -6.340 1.00 92.12 145 HIS A N 1
ATOM 1124 C CA . HIS A 1 145 ? 0.424 -1.813 -5.752 1.00 92.12 145 HIS A CA 1
ATOM 1125 C C . HIS A 1 145 ? 0.348 -1.687 -4.239 1.00 92.12 145 HIS A C 1
ATOM 1127 O O . HIS A 1 145 ? 0.984 -0.813 -3.645 1.00 92.12 145 HIS A O 1
ATOM 1133 N N . SER A 1 146 ? -0.430 -2.558 -3.627 1.00 96.00 146 SER A N 1
ATOM 1134 C CA . SER A 1 146 ? -0.560 -2.664 -2.180 1.00 96.00 146 SER A CA 1
ATOM 1135 C C . SER A 1 146 ? 0.428 -3.693 -1.639 1.00 96.00 146 SER A C 1
ATOM 1137 O O . SER A 1 146 ? 1.091 -4.416 -2.391 1.00 96.00 146 SER A O 1
ATOM 1139 N N . TYR A 1 147 ? 0.563 -3.731 -0.322 1.00 95.56 147 TYR A N 1
ATOM 1140 C CA . TYR A 1 147 ? 1.486 -4.597 0.389 1.00 95.56 147 TYR A CA 1
ATOM 1141 C C . TYR A 1 147 ? 0.799 -5.192 1.609 1.00 95.56 147 TYR A C 1
ATOM 1143 O O . TYR A 1 147 ? 0.024 -4.514 2.280 1.00 95.56 147 TYR A O 1
ATOM 1151 N N . GLY A 1 148 ? 1.075 -6.455 1.905 1.00 95.38 148 GLY A N 1
ATOM 1152 C CA . GLY A 1 148 ? 0.452 -7.122 3.040 1.00 95.38 148 GLY A CA 1
ATOM 1153 C C . GLY A 1 148 ? 0.669 -8.625 3.053 1.00 95.38 148 GLY A C 1
ATOM 1154 O O . GLY A 1 148 ? 1.571 -9.130 2.377 1.00 95.38 148 GLY A O 1
ATOM 1155 N N . ILE A 1 149 ? -0.145 -9.328 3.840 1.00 90.69 149 ILE A N 1
ATOM 1156 C CA . ILE A 1 149 ? -0.069 -10.780 4.014 1.00 90.69 149 ILE A CA 1
ATOM 1157 C C . ILE A 1 149 ? -0.969 -11.497 3.005 1.00 90.69 149 ILE A C 1
ATOM 1159 O O . ILE A 1 149 ? -2.161 -11.231 2.900 1.00 90.69 149 ILE A O 1
ATOM 1163 N N . GLY A 1 150 ? -0.407 -12.411 2.226 1.00 88.56 150 GLY A N 1
ATOM 1164 C CA . GLY A 1 150 ? -1.154 -13.216 1.265 1.00 88.56 150 GLY A CA 1
ATOM 1165 C C . GLY A 1 150 ? -0.551 -14.601 1.116 1.00 88.56 150 GLY A C 1
ATOM 1166 O O . GLY A 1 150 ? 0.456 -14.932 1.735 1.00 88.56 150 GLY A O 1
ATOM 1167 N N . LEU A 1 151 ? -1.152 -15.427 0.266 1.00 87.81 151 LEU A N 1
ATOM 1168 C CA . LEU A 1 151 ? -0.643 -16.777 0.032 1.00 87.81 151 LEU A CA 1
ATOM 1169 C C . LEU A 1 151 ? 0.627 -16.750 -0.829 1.00 87.81 151 LEU A C 1
ATOM 1171 O O . LEU A 1 151 ? 0.650 -16.145 -1.903 1.00 87.81 151 LEU A O 1
ATOM 1175 N N . ASP A 1 152 ? 1.652 -17.483 -0.404 1.00 84.62 152 ASP A N 1
ATOM 1176 C CA . ASP A 1 152 ? 2.783 -17.869 -1.241 1.00 84.62 152 ASP A CA 1
ATOM 1177 C C . ASP A 1 152 ? 2.353 -18.992 -2.187 1.00 84.62 152 ASP A C 1
ATOM 1179 O O . ASP A 1 152 ? 2.098 -20.120 -1.764 1.00 84.62 152 ASP A O 1
ATOM 1183 N N . GLN A 1 153 ? 2.327 -18.733 -3.493 1.00 80.81 153 GLN A N 1
ATOM 1184 C CA . GLN A 1 153 ? 1.991 -19.777 -4.469 1.00 80.81 153 GLN A CA 1
ATOM 1185 C C . GLN A 1 153 ? 3.045 -20.893 -4.563 1.00 80.81 153 GLN A C 1
ATOM 1187 O O . GLN A 1 153 ? 2.761 -21.967 -5.095 1.00 80.81 153 GLN A O 1
ATOM 1192 N N . THR A 1 154 ? 4.259 -20.655 -4.066 1.00 80.81 154 THR A N 1
ATOM 1193 C CA . THR A 1 154 ? 5.371 -21.611 -4.112 1.00 80.81 154 THR A CA 1
ATOM 1194 C C . THR A 1 154 ? 5.307 -22.590 -2.951 1.00 80.81 154 THR A C 1
ATOM 1196 O O . THR A 1 154 ? 5.455 -23.798 -3.149 1.00 80.81 154 THR A O 1
ATOM 1199 N N . THR A 1 155 ? 5.110 -22.078 -1.735 1.00 83.56 155 THR A N 1
ATOM 1200 C CA . THR A 1 155 ? 5.105 -22.891 -0.510 1.00 83.56 155 THR A CA 1
ATOM 1201 C C . THR A 1 155 ? 3.699 -23.242 -0.024 1.00 83.56 155 THR A C 1
ATOM 1203 O O . THR A 1 155 ? 3.543 -24.222 0.704 1.00 83.56 155 THR A O 1
ATOM 1206 N N . GLY A 1 156 ? 2.675 -22.496 -0.448 1.00 83.81 156 GLY A N 1
ATOM 1207 C CA . GLY A 1 156 ? 1.291 -22.625 0.011 1.00 83.81 156 GLY A CA 1
ATOM 1208 C C . GLY A 1 156 ? 1.039 -22.079 1.420 1.00 83.81 156 GLY A C 1
ATOM 1209 O O . GLY A 1 156 ? -0.046 -22.310 1.950 1.00 83.81 156 GLY A O 1
ATOM 1210 N N . GLY A 1 157 ? 2.029 -21.426 2.039 1.00 86.25 157 GLY A N 1
ATOM 1211 C CA . GLY A 1 157 ? 1.897 -20.747 3.331 1.00 86.25 157 GLY A CA 1
ATOM 1212 C C . GLY A 1 157 ? 1.672 -19.244 3.179 1.00 86.25 157 GLY A C 1
ATOM 1213 O O . GLY A 1 157 ? 1.497 -18.752 2.066 1.00 86.25 157 GLY A O 1
ATOM 1214 N N . ASP A 1 158 ? 1.718 -18.523 4.295 1.00 87.56 158 ASP A N 1
ATOM 1215 C CA . ASP A 1 158 ? 1.618 -17.065 4.291 1.00 87.56 158 ASP A CA 1
ATOM 1216 C C . ASP A 1 158 ? 2.944 -16.424 3.873 1.00 87.56 158 ASP A C 1
ATOM 1218 O O . ASP A 1 158 ? 4.035 -16.869 4.246 1.00 87.56 158 ASP A O 1
ATOM 1222 N N . LEU A 1 159 ? 2.842 -15.343 3.114 1.00 87.00 159 LEU A N 1
ATOM 1223 C CA . LEU A 1 159 ? 3.946 -14.513 2.666 1.00 87.00 159 LEU A CA 1
ATOM 1224 C C . LEU A 1 159 ? 3.542 -13.053 2.800 1.00 87.00 159 LEU A C 1
ATOM 1226 O O . LEU A 1 159 ? 2.411 -12.680 2.512 1.00 87.00 159 LEU A O 1
ATOM 1230 N N . ILE A 1 160 ? 4.489 -12.222 3.222 1.00 90.19 160 ILE A N 1
ATOM 1231 C CA . ILE A 1 160 ? 4.342 -10.773 3.159 1.00 90.19 160 ILE A CA 1
ATOM 1232 C C . ILE A 1 160 ? 4.962 -10.299 1.844 1.00 90.19 160 ILE A C 1
ATOM 1234 O O . ILE A 1 160 ? 6.118 -10.619 1.548 1.00 90.19 160 ILE A O 1
ATOM 1238 N N . GLY A 1 161 ? 4.206 -9.549 1.051 1.00 91.50 161 GLY A N 1
ATOM 1239 C CA . GLY A 1 161 ? 4.640 -9.123 -0.275 1.00 91.50 161 GLY A CA 1
ATOM 1240 C C . GLY A 1 161 ? 3.710 -8.102 -0.917 1.00 91.50 161 GLY A C 1
ATOM 1241 O O . GLY A 1 161 ? 2.814 -7.560 -0.273 1.00 91.50 161 GLY A O 1
ATOM 1242 N N . TYR A 1 162 ? 3.937 -7.855 -2.204 1.00 91.56 162 TYR A N 1
ATOM 1243 C CA . TYR A 1 162 ? 3.132 -6.954 -3.020 1.00 91.56 162 TYR A CA 1
ATOM 1244 C C . TYR A 1 162 ? 1.935 -7.657 -3.647 1.00 91.56 162 TYR A C 1
ATOM 1246 O O . TYR A 1 162 ? 2.066 -8.756 -4.195 1.00 91.56 162 TYR A O 1
ATOM 1254 N N . PHE A 1 163 ? 0.815 -6.945 -3.705 1.00 92.69 163 PHE A N 1
ATOM 1255 C CA . PHE A 1 163 ? -0.318 -7.288 -4.552 1.00 92.69 163 PHE A CA 1
ATOM 1256 C C . PHE A 1 163 ? -0.318 -6.379 -5.782 1.00 92.69 163 PHE A C 1
ATOM 1258 O O . PHE A 1 163 ? -0.325 -5.151 -5.688 1.00 92.69 163 PHE A O 1
ATOM 1265 N N . THR A 1 164 ? -0.280 -6.993 -6.964 1.00 89.31 164 THR A N 1
ATOM 1266 C CA . THR A 1 164 ? -0.457 -6.289 -8.247 1.00 89.31 164 THR A CA 1
ATOM 1267 C C . THR A 1 164 ? -1.929 -6.031 -8.563 1.00 89.31 164 THR A C 1
ATOM 1269 O O . THR A 1 164 ? -2.241 -5.227 -9.435 1.00 89.31 164 THR A O 1
ATOM 1272 N N . GLU A 1 165 ? -2.821 -6.740 -7.873 1.00 91.25 165 GLU A N 1
ATOM 1273 C CA . GLU A 1 165 ? -4.269 -6.562 -7.896 1.00 91.25 165 GLU A CA 1
ATOM 1274 C C . GLU A 1 165 ? -4.718 -6.340 -6.444 1.00 91.25 165 GLU A C 1
ATOM 1276 O O . GLU A 1 165 ? -4.936 -7.319 -5.733 1.00 91.25 165 GLU A O 1
ATOM 1281 N N . PRO A 1 166 ? -4.772 -5.080 -5.980 1.00 95.25 166 PRO A N 1
ATOM 1282 C CA . PRO A 1 166 ? -5.191 -4.750 -4.620 1.00 95.25 166 PRO A CA 1
ATOM 1283 C C . PRO A 1 166 ? -6.618 -5.207 -4.318 1.00 95.25 166 PRO A C 1
ATOM 1285 O O . PRO A 1 166 ? -7.480 -5.172 -5.205 1.00 95.25 166 PRO A O 1
ATOM 1288 N N . THR A 1 167 ? -6.890 -5.561 -3.064 1.00 96.81 167 THR A N 1
ATOM 1289 C CA . THR A 1 167 ? -8.148 -6.203 -2.644 1.00 96.81 167 THR A CA 1
ATOM 1290 C C . THR A 1 167 ? -8.918 -5.445 -1.553 1.00 96.81 167 THR A C 1
ATOM 1292 O O . THR A 1 167 ? -9.448 -6.075 -0.644 1.00 96.81 167 THR A O 1
ATOM 1295 N N . PRO A 1 168 ? -9.112 -4.113 -1.654 1.00 97.06 168 PRO A N 1
ATOM 1296 C CA . PRO A 1 168 ? -9.772 -3.359 -0.594 1.00 97.06 168 PRO A CA 1
ATOM 1297 C C . PRO A 1 168 ? -11.207 -3.854 -0.340 1.00 97.06 168 PRO A C 1
ATOM 1299 O O . PRO A 1 168 ? -12.061 -3.874 -1.232 1.00 97.06 168 PRO A O 1
ATOM 1302 N N . GLY A 1 169 ? -11.479 -4.201 0.912 1.00 96.81 169 GLY A N 1
ATOM 1303 C CA . GLY A 1 169 ? -12.728 -4.751 1.419 1.00 96.81 169 GLY A CA 1
ATOM 1304 C C . GLY A 1 169 ? -12.927 -6.248 1.159 1.00 96.81 169 GLY A C 1
ATOM 1305 O O . GLY A 1 169 ? -14.057 -6.720 1.318 1.00 96.81 169 GLY A O 1
ATOM 1306 N N . ALA A 1 170 ? -11.903 -6.986 0.720 1.00 96.44 170 ALA A N 1
ATOM 1307 C CA . ALA A 1 170 ? -12.023 -8.378 0.291 1.00 96.44 170 ALA A CA 1
ATOM 1308 C C . ALA A 1 170 ? -10.802 -9.230 0.692 1.00 96.44 170 ALA A C 1
ATOM 1310 O O . ALA A 1 170 ? -9.736 -8.695 0.961 1.00 96.44 170 ALA A O 1
ATOM 1311 N N . PRO A 1 171 ? -10.918 -10.573 0.685 1.00 95.25 171 PRO A N 1
ATOM 1312 C CA . PRO A 1 171 ? -9.774 -11.437 0.946 1.00 95.25 171 PRO A CA 1
ATOM 1313 C C . PRO A 1 171 ? -8.634 -11.235 -0.054 1.00 95.25 171 PRO A C 1
ATOM 1315 O O . PRO A 1 171 ? -8.861 -11.240 -1.270 1.00 95.25 171 PRO A O 1
ATOM 1318 N N . ASN A 1 172 ? -7.412 -11.167 0.473 1.00 94.25 172 ASN A N 1
ATOM 1319 C CA . ASN A 1 172 ? -6.200 -11.005 -0.318 1.00 94.25 172 ASN A CA 1
ATOM 1320 C C . ASN A 1 172 ? -6.006 -12.138 -1.334 1.00 94.25 172 ASN A C 1
ATOM 1322 O O . ASN A 1 172 ? -6.198 -13.328 -1.053 1.00 94.25 172 ASN A O 1
ATOM 1326 N N . VAL A 1 173 ? -5.559 -11.761 -2.531 1.00 90.88 173 VAL A N 1
ATOM 1327 C CA . VAL A 1 173 ? -5.060 -12.699 -3.545 1.00 90.88 173 VAL A CA 1
ATOM 1328 C C . VAL A 1 173 ? -3.650 -13.186 -3.174 1.00 90.88 173 VAL A C 1
ATOM 1330 O O . VAL A 1 173 ? -3.040 -12.681 -2.234 1.00 90.88 173 VAL A O 1
ATOM 1333 N N . PRO A 1 174 ? -3.081 -14.188 -3.867 1.00 89.19 174 PRO A N 1
ATOM 1334 C CA . PRO A 1 174 ? -1.693 -14.555 -3.626 1.00 89.19 174 PRO A CA 1
ATOM 1335 C C . PRO A 1 174 ? -0.741 -13.379 -3.857 1.00 89.19 174 PRO A C 1
ATOM 1337 O O . PRO A 1 174 ? -0.901 -12.614 -4.810 1.00 89.19 174 PRO A O 1
ATOM 1340 N N . THR A 1 175 ? 0.273 -13.273 -3.007 1.00 87.81 175 THR A N 1
ATOM 1341 C CA . THR A 1 175 ? 1.221 -12.156 -3.025 1.00 87.81 175 THR A CA 1
ATOM 1342 C C . THR A 1 175 ? 2.523 -12.527 -3.731 1.00 87.81 175 THR A C 1
ATOM 1344 O O . THR A 1 175 ? 2.857 -13.706 -3.888 1.00 87.81 175 THR A O 1
ATOM 1347 N N . VAL A 1 176 ? 3.289 -11.516 -4.144 1.00 82.44 176 VAL A N 1
ATOM 1348 C CA . VAL A 1 176 ? 4.636 -11.687 -4.697 1.00 82.44 176 VAL A CA 1
ATOM 1349 C C . VAL A 1 176 ? 5.653 -10.866 -3.908 1.00 82.44 176 VAL A C 1
ATOM 1351 O O . VAL A 1 176 ? 5.523 -9.656 -3.748 1.00 82.44 176 VAL A O 1
ATOM 1354 N N . HIS A 1 177 ? 6.710 -11.519 -3.428 1.00 73.19 177 HIS A N 1
ATOM 1355 C CA . HIS A 1 177 ? 7.812 -10.824 -2.756 1.00 73.19 177 HIS A CA 1
ATOM 1356 C C . HIS A 1 177 ? 8.685 -10.053 -3.762 1.00 73.19 177 HIS A C 1
ATOM 1358 O O . HIS A 1 177 ? 9.088 -8.916 -3.519 1.00 73.19 177 HIS A O 1
ATOM 1364 N N . ASP A 1 178 ? 8.936 -10.655 -4.927 1.00 70.38 178 ASP A N 1
ATOM 1365 C CA . ASP A 1 178 ? 9.812 -10.100 -5.954 1.00 70.38 178 ASP A CA 1
ATOM 1366 C C . ASP A 1 178 ? 8.982 -9.515 -7.096 1.00 70.38 178 ASP A C 1
ATOM 1368 O O . ASP A 1 178 ? 8.792 -10.140 -8.143 1.00 70.38 178 ASP A O 1
ATOM 1372 N N . VAL A 1 179 ? 8.496 -8.282 -6.925 1.00 68.12 179 VAL A N 1
ATOM 1373 C CA . VAL A 1 179 ? 8.068 -7.513 -8.098 1.00 68.12 179 VAL A CA 1
ATOM 1374 C C . VAL A 1 179 ? 9.317 -7.253 -8.940 1.00 68.12 179 VAL A C 1
ATOM 1376 O O . VAL A 1 179 ? 10.256 -6.574 -8.510 1.00 68.12 179 VAL A O 1
ATOM 1379 N N . GLY A 1 180 ? 9.366 -7.901 -10.108 1.00 67.50 180 GLY A N 1
ATOM 1380 C CA . GLY A 1 180 ? 10.467 -7.799 -11.059 1.00 67.50 180 GLY A CA 1
ATOM 1381 C C . GLY A 1 180 ? 10.776 -6.347 -11.452 1.00 67.50 180 GLY A C 1
ATOM 1382 O O . GLY A 1 180 ? 10.066 -5.411 -11.068 1.00 67.50 180 GLY A O 1
ATOM 1383 N N . PRO A 1 181 ? 11.856 -6.120 -12.213 1.00 74.50 181 PRO A N 1
ATOM 1384 C CA . PRO A 1 181 ? 12.228 -4.773 -12.612 1.00 74.50 181 PRO A CA 1
ATOM 1385 C C . PRO A 1 181 ? 11.108 -4.107 -13.418 1.00 74.50 181 PRO A C 1
ATOM 1387 O O . PRO A 1 181 ? 10.413 -4.747 -14.208 1.00 74.50 181 PRO A O 1
ATOM 1390 N N . TRP A 1 182 ? 10.940 -2.804 -13.220 1.00 73.00 182 TRP A N 1
ATOM 1391 C CA . TRP A 1 182 ? 9.988 -2.025 -14.000 1.00 73.00 182 TRP A CA 1
ATOM 1392 C C . TRP A 1 182 ? 10.586 -1.739 -15.372 1.00 73.00 182 TRP A C 1
ATOM 1394 O O . TRP A 1 182 ? 11.671 -1.176 -15.450 1.00 73.00 182 TRP A O 1
ATOM 1404 N N . LEU A 1 183 ? 9.858 -2.087 -16.430 1.00 81.75 183 LEU A N 1
ATOM 1405 C CA . LEU A 1 183 ? 10.154 -1.669 -17.797 1.00 81.75 183 LEU A CA 1
ATOM 1406 C C . LEU A 1 183 ? 9.319 -0.433 -18.167 1.00 81.75 183 LEU A C 1
ATOM 1408 O O . LEU A 1 183 ? 8.090 -0.463 -18.060 1.00 81.75 183 LEU A O 1
ATOM 1412 N N . ARG A 1 184 ? 9.969 0.641 -18.613 1.00 80.44 184 ARG A N 1
ATOM 1413 C CA . ARG A 1 184 ? 9.344 1.864 -19.144 1.00 80.44 184 ARG A CA 1
ATOM 1414 C C . ARG A 1 184 ? 10.010 2.283 -20.448 1.00 80.44 184 ARG A C 1
ATOM 1416 O O . ARG A 1 184 ? 11.061 1.759 -20.803 1.00 80.44 184 ARG A O 1
ATOM 1423 N N . ASP A 1 185 ? 9.371 3.208 -21.164 1.00 83.38 185 ASP A N 1
ATOM 1424 C CA . ASP A 1 185 ? 9.914 3.839 -22.376 1.00 83.38 185 ASP A CA 1
ATOM 1425 C C . ASP A 1 185 ? 10.506 2.835 -23.377 1.00 83.38 185 ASP A C 1
ATOM 1427 O O . ASP A 1 185 ? 11.515 3.079 -24.043 1.00 83.38 185 ASP A O 1
ATOM 1431 N N . VAL A 1 186 ? 9.853 1.671 -23.472 1.00 88.44 186 VAL A N 1
ATOM 1432 C CA . VAL A 1 186 ? 10.196 0.638 -24.443 1.00 88.44 186 VAL A CA 1
ATOM 1433 C C . VAL A 1 186 ? 10.018 1.247 -25.825 1.00 88.44 186 VAL A C 1
ATOM 1435 O O . VAL A 1 186 ? 8.971 1.827 -26.121 1.00 88.44 186 VAL A O 1
ATOM 1438 N N . THR A 1 187 ? 11.024 1.101 -26.687 1.00 85.31 187 THR A N 1
ATOM 1439 C CA . THR A 1 187 ? 10.880 1.477 -28.096 1.00 85.31 187 THR A CA 1
ATOM 1440 C C . THR A 1 187 ? 9.714 0.705 -28.710 1.00 85.31 187 THR A C 1
ATOM 1442 O O . THR A 1 187 ? 9.829 -0.489 -28.985 1.00 85.31 187 THR A O 1
ATOM 1445 N N . ASP A 1 188 ? 8.608 1.401 -28.952 1.00 81.50 188 ASP A N 1
ATOM 1446 C CA . ASP A 1 188 ? 7.425 0.864 -29.614 1.00 81.50 188 ASP A CA 1
ATOM 1447 C C . ASP A 1 188 ? 7.205 1.565 -30.957 1.00 81.50 188 ASP A C 1
ATOM 1449 O O . ASP A 1 188 ? 7.423 2.770 -31.099 1.00 81.50 188 ASP A O 1
ATOM 1453 N N . ASN A 1 189 ? 6.798 0.783 -31.957 1.00 79.75 189 ASN A N 1
ATOM 1454 C CA . ASN A 1 189 ? 6.534 1.213 -33.329 1.00 79.75 189 ASN A CA 1
ATOM 1455 C C . ASN A 1 189 ? 7.582 2.206 -33.887 1.00 79.75 189 ASN A C 1
ATOM 1457 O O . ASN A 1 189 ? 7.252 3.358 -34.201 1.00 79.75 189 ASN A O 1
ATOM 1461 N N . PRO A 1 190 ? 8.857 1.787 -34.011 1.00 79.81 190 PRO A N 1
ATOM 1462 C CA . PRO A 1 190 ? 9.922 2.671 -34.456 1.00 79.81 190 PRO A CA 1
ATOM 1463 C C . PRO A 1 190 ? 9.602 3.243 -35.839 1.00 79.81 190 PRO A C 1
ATOM 1465 O O . PRO A 1 190 ? 9.122 2.547 -36.739 1.00 79.81 190 PRO A O 1
ATOM 1468 N N . GLY A 1 191 ? 9.880 4.536 -36.010 1.00 75.44 191 GLY A N 1
ATOM 1469 C CA . GLY A 1 191 ? 9.669 5.228 -37.276 1.00 75.44 191 GLY A CA 1
ATOM 1470 C C . GLY A 1 191 ? 10.393 4.544 -38.439 1.00 75.44 191 GLY A C 1
ATOM 1471 O O . GLY A 1 191 ? 11.324 3.761 -38.254 1.00 75.44 191 GLY A O 1
ATOM 1472 N N . LYS A 1 192 ? 9.973 4.863 -39.671 1.00 75.50 192 LYS A N 1
ATOM 1473 C CA . LYS A 1 192 ? 10.548 4.276 -40.887 1.00 75.50 192 LYS A CA 1
ATOM 1474 C C . LYS A 1 192 ? 12.078 4.369 -40.864 1.00 75.50 192 LYS A C 1
ATOM 1476 O O . LYS A 1 192 ? 12.640 5.459 -40.968 1.00 75.50 192 LYS A O 1
ATOM 1481 N N . LEU A 1 193 ? 12.723 3.211 -40.790 1.00 73.31 193 LEU A N 1
ATOM 1482 C CA . LEU A 1 193 ? 14.173 3.103 -40.808 1.00 73.31 193 LEU A CA 1
ATOM 1483 C C . LEU A 1 193 ? 14.728 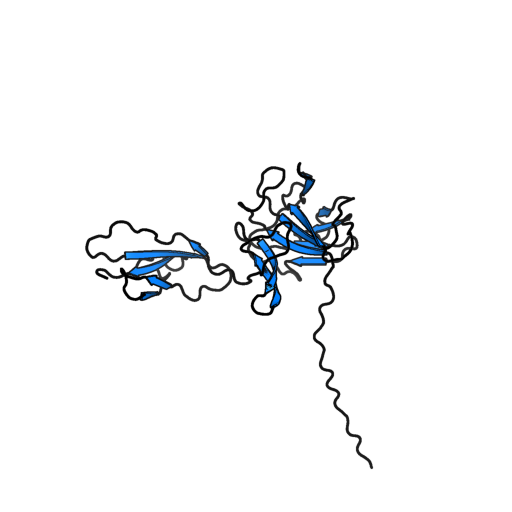3.586 -42.154 1.00 73.31 193 LEU A C 1
ATOM 1485 O O . LEU A 1 193 ? 14.091 3.447 -43.206 1.00 73.31 193 LEU A O 1
ATOM 1489 N N . ALA A 1 194 ? 15.942 4.140 -42.128 1.00 72.69 194 ALA A N 1
ATOM 1490 C CA . ALA A 1 194 ? 16.710 4.348 -43.349 1.00 72.69 194 ALA A CA 1
ATOM 1491 C C . ALA A 1 194 ? 16.876 3.004 -44.079 1.00 72.69 194 ALA A C 1
ATOM 1493 O O . ALA A 1 194 ? 16.939 1.953 -43.439 1.00 72.69 194 ALA A O 1
ATOM 1494 N N . ALA A 1 195 ? 16.937 3.019 -45.413 1.00 69.19 195 ALA A N 1
ATOM 1495 C CA . ALA A 1 195 ? 17.134 1.792 -46.182 1.00 69.19 195 ALA A CA 1
ATOM 1496 C C . ALA A 1 195 ? 18.416 1.086 -45.698 1.00 69.19 195 ALA A C 1
ATOM 1498 O O . ALA A 1 195 ? 19.509 1.624 -45.865 1.00 69.19 195 ALA A O 1
ATOM 1499 N N . ASN A 1 196 ? 18.264 -0.095 -45.088 1.00 69.56 196 ASN A N 1
ATOM 1500 C CA . ASN A 1 196 ? 19.336 -0.884 -44.467 1.00 69.56 196 ASN A CA 1
ATOM 1501 C C . ASN A 1 196 ? 20.014 -0.227 -43.245 1.00 69.56 196 ASN A C 1
ATOM 1503 O O . ASN A 1 196 ? 21.202 -0.439 -43.015 1.00 69.56 196 ASN A O 1
ATOM 1507 N N . GLY A 1 197 ? 19.295 0.584 -42.468 1.00 78.75 197 GLY A N 1
ATOM 1508 C CA . GLY A 1 197 ? 19.760 1.032 -41.152 1.00 78.75 197 GLY A CA 1
ATOM 1509 C C . GLY A 1 197 ? 19.493 -0.021 -40.066 1.00 78.75 197 GLY A C 1
ATOM 1510 O O . GLY A 1 197 ? 18.505 -0.749 -40.180 1.00 78.75 197 GLY A O 1
ATOM 1511 N N . PRO A 1 198 ? 20.340 -0.119 -3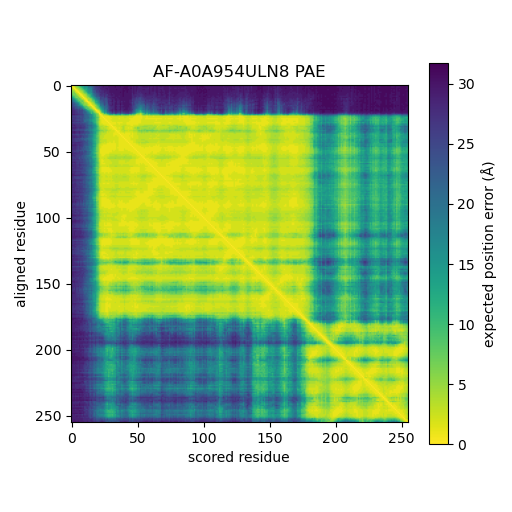9.024 1.00 86.44 198 PRO A N 1
ATOM 1512 C CA . PRO A 1 198 ? 20.018 -0.917 -37.846 1.00 86.44 198 PRO A CA 1
ATOM 1513 C C . PRO A 1 198 ? 18.808 -0.330 -37.101 1.00 86.44 198 PRO A C 1
ATOM 1515 O O . PRO A 1 198 ? 18.568 0.879 -37.159 1.00 86.44 198 PRO A O 1
ATOM 1518 N N . LEU A 1 199 ? 18.075 -1.176 -36.376 1.00 88.75 199 LEU A N 1
ATOM 1519 C CA . LEU A 1 199 ? 17.039 -0.746 -35.436 1.00 88.75 199 LEU A CA 1
ATOM 1520 C C . LEU A 1 199 ? 17.598 -0.821 -34.018 1.00 88.75 199 LEU A C 1
ATOM 1522 O O . LEU A 1 199 ? 17.977 -1.891 -33.552 1.00 88.75 199 LEU A O 1
ATOM 1526 N N . ILE A 1 200 ? 17.636 0.318 -33.337 1.00 89.69 200 ILE A N 1
ATOM 1527 C CA . ILE A 1 200 ? 17.997 0.386 -31.924 1.00 89.69 200 ILE A CA 1
ATOM 1528 C C . ILE A 1 200 ? 16.707 0.272 -31.120 1.00 89.69 200 ILE A C 1
ATOM 1530 O O . ILE A 1 200 ? 15.757 1.012 -31.369 1.00 89.69 200 ILE A O 1
ATOM 1534 N N . VAL A 1 201 ? 16.687 -0.666 -30.182 1.00 92.06 201 VAL A N 1
ATOM 1535 C CA . VAL A 1 201 ? 15.615 -0.842 -29.207 1.00 92.06 201 VAL A CA 1
ATOM 1536 C C . VAL A 1 201 ? 16.182 -0.479 -27.847 1.00 92.06 201 VAL A C 1
ATOM 1538 O O . VAL A 1 201 ? 17.185 -1.055 -27.422 1.00 92.06 201 VAL A O 1
ATOM 1541 N N . THR A 1 202 ? 15.535 0.464 -27.179 1.00 92.12 202 THR A N 1
ATOM 1542 C CA . THR A 1 202 ? 15.848 0.881 -25.811 1.00 92.12 202 THR A CA 1
ATOM 1543 C C . THR A 1 202 ? 14.687 0.569 -24.877 1.00 92.12 202 THR A C 1
ATOM 1545 O O . THR A 1 202 ? 13.535 0.483 -25.314 1.00 92.12 202 THR A O 1
ATOM 1548 N N . VAL A 1 203 ? 14.995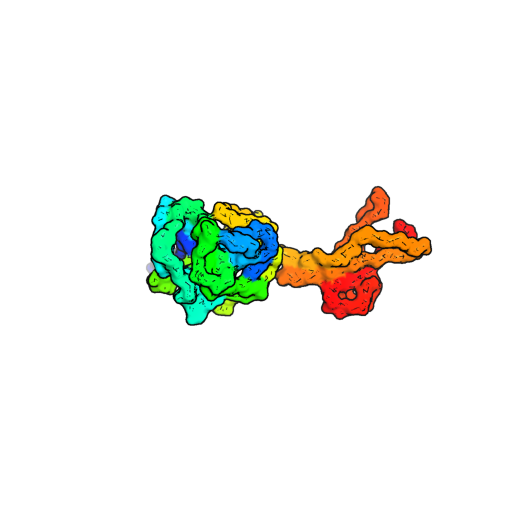 0.406 -23.595 1.00 92.75 203 VAL A N 1
ATOM 1549 C CA . VAL A 1 203 ? 14.028 0.287 -22.500 1.00 92.75 203 VAL A CA 1
ATOM 1550 C C . VAL A 1 203 ? 14.658 0.845 -21.224 1.00 92.75 203 VAL A C 1
ATOM 1552 O O . VAL A 1 203 ? 15.802 0.522 -20.918 1.00 92.75 203 VAL A O 1
ATOM 1555 N N . ASP A 1 204 ? 13.920 1.669 -20.484 1.00 88.88 204 ASP A N 1
ATOM 1556 C CA . ASP A 1 204 ? 14.259 2.021 -19.100 1.00 88.88 204 ASP A CA 1
ATOM 1557 C C . ASP A 1 204 ? 13.912 0.818 -18.219 1.00 88.88 204 ASP A C 1
ATOM 1559 O O . ASP A 1 204 ? 12.752 0.399 -18.146 1.00 88.88 204 ASP A O 1
ATOM 1563 N N . VAL A 1 205 ? 14.934 0.232 -17.596 1.00 87.94 205 VAL A N 1
ATOM 1564 C CA . VAL A 1 205 ? 14.803 -0.884 -16.661 1.00 87.94 205 VAL A CA 1
ATOM 1565 C C . VAL A 1 205 ? 15.194 -0.407 -15.277 1.00 87.94 205 VAL A C 1
ATOM 1567 O O . VAL A 1 205 ? 16.362 -0.388 -14.889 1.00 87.94 205 VAL A O 1
ATOM 1570 N N . SER A 1 206 ? 14.183 -0.093 -14.485 1.00 80.31 206 SER A N 1
ATOM 1571 C CA . SER A 1 206 ? 14.375 0.313 -13.104 1.00 80.31 206 SER A CA 1
ATOM 1572 C C . SER A 1 206 ? 14.332 -0.910 -12.188 1.00 80.31 206 SER A C 1
ATOM 1574 O O . SER A 1 206 ? 13.316 -1.609 -12.091 1.00 80.31 206 SER A O 1
ATOM 1576 N N . GLN A 1 207 ? 15.437 -1.166 -11.483 1.00 71.50 207 GLN A N 1
ATOM 1577 C CA . GLN A 1 207 ? 15.476 -2.164 -10.415 1.00 71.50 207 GLN A CA 1
ATOM 1578 C C . GLN A 1 207 ? 14.435 -1.805 -9.345 1.00 71.50 207 GLN A C 1
ATOM 1580 O O . GLN A 1 207 ? 14.394 -0.666 -8.883 1.00 71.50 207 GLN A O 1
ATOM 1585 N N . ARG A 1 208 ? 13.616 -2.781 -8.930 1.00 67.25 208 ARG A N 1
ATOM 1586 C CA . ARG A 1 208 ? 12.702 -2.629 -7.787 1.00 67.25 208 ARG A CA 1
ATOM 1587 C C . ARG A 1 208 ? 13.235 -3.344 -6.544 1.00 67.25 208 ARG A C 1
ATOM 1589 O O . ARG A 1 208 ? 13.601 -2.671 -5.589 1.00 67.25 208 ARG A O 1
ATOM 1596 N N . TYR A 1 209 ? 13.374 -4.673 -6.594 1.00 58.97 209 TYR A N 1
ATOM 1597 C CA . TYR A 1 209 ? 13.875 -5.481 -5.465 1.00 58.97 209 TYR A CA 1
ATOM 1598 C C . TYR A 1 209 ? 15.090 -6.316 -5.826 1.00 58.97 209 TYR A C 1
ATOM 1600 O O . TYR A 1 209 ? 16.209 -6.007 -5.412 1.00 58.97 209 TYR A O 1
ATOM 1608 N N . ALA A 1 210 ? 14.881 -7.354 -6.633 1.00 62.06 210 ALA A N 1
ATOM 1609 C CA . ALA A 1 210 ? 15.959 -8.201 -7.105 1.00 62.06 210 ALA A CA 1
ATOM 1610 C C . ALA A 1 210 ? 16.888 -7.407 -8.030 1.00 62.06 210 ALA A C 1
ATOM 1612 O O . ALA A 1 210 ? 16.430 -6.628 -8.870 1.00 62.06 210 ALA A O 1
ATOM 1613 N N . ALA A 1 211 ? 18.198 -7.628 -7.887 1.00 69.56 211 ALA A N 1
ATOM 1614 C CA . ALA A 1 21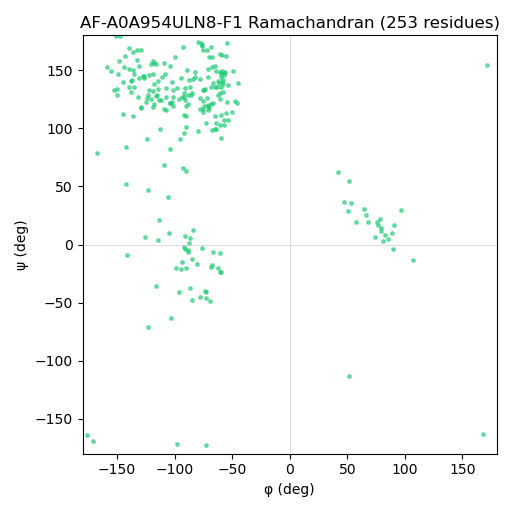1 ? 19.167 -7.110 -8.841 1.00 69.56 211 ALA A CA 1
ATOM 1615 C C . ALA A 1 211 ? 18.769 -7.544 -10.258 1.00 69.56 211 ALA A C 1
ATOM 1617 O O . ALA A 1 211 ? 18.388 -8.698 -10.477 1.00 69.56 211 ALA A O 1
ATOM 1618 N N . ILE A 1 212 ? 18.865 -6.625 -11.219 1.00 82.25 212 ILE A N 1
ATOM 1619 C CA . ILE A 1 212 ? 18.617 -6.945 -12.624 1.00 82.25 212 ILE A CA 1
ATOM 1620 C C . ILE A 1 212 ? 19.688 -7.950 -13.061 1.00 82.25 212 ILE A C 1
ATOM 1622 O O . ILE A 1 212 ? 20.851 -7.596 -13.239 1.00 82.25 212 ILE A O 1
ATOM 1626 N N . ALA A 1 213 ? 19.305 -9.222 -13.193 1.00 84.19 213 ALA A N 1
ATOM 1627 C CA . ALA A 1 213 ? 20.237 -10.288 -13.555 1.00 84.19 213 ALA A CA 1
ATOM 1628 C C . ALA A 1 213 ? 20.650 -10.191 -15.031 1.00 84.19 213 ALA A C 1
ATOM 1630 O O . ALA A 1 213 ? 21.832 -10.283 -15.366 1.00 84.19 213 ALA A O 1
ATOM 1631 N N . ASN A 1 214 ? 19.672 -9.991 -15.916 1.00 88.00 214 ASN A N 1
ATOM 1632 C CA . ASN A 1 214 ? 19.877 -9.737 -17.334 1.00 88.00 214 ASN A CA 1
ATOM 1633 C C . ASN A 1 214 ? 18.651 -9.042 -17.937 1.00 88.00 214 ASN A C 1
ATOM 1635 O O . ASN A 1 214 ? 17.523 -9.274 -17.508 1.00 88.00 214 ASN A O 1
ATOM 1639 N N . VAL A 1 215 ? 18.876 -8.267 -18.995 1.00 91.88 215 VAL A N 1
ATOM 1640 C CA . VAL A 1 215 ? 17.825 -7.712 -19.855 1.00 91.88 215 VAL A CA 1
ATOM 1641 C C . VAL A 1 215 ? 18.058 -8.253 -21.260 1.00 91.88 215 VAL A C 1
ATOM 1643 O O . VAL A 1 215 ? 19.193 -8.267 -21.743 1.00 91.88 215 VAL A O 1
ATOM 1646 N N . ALA A 1 216 ? 17.012 -8.763 -21.905 1.00 93.75 216 ALA A N 1
ATOM 1647 C CA . ALA A 1 216 ? 17.118 -9.353 -23.232 1.00 93.75 216 ALA A CA 1
ATOM 1648 C C . ALA A 1 216 ? 15.979 -8.885 -24.139 1.00 93.75 216 ALA A C 1
ATOM 1650 O O . ALA A 1 216 ? 14.815 -8.896 -23.747 1.00 93.75 216 ALA A O 1
ATOM 1651 N N . LEU A 1 217 ? 16.335 -8.528 -25.369 1.00 92.88 217 LEU A N 1
ATOM 1652 C CA . LEU A 1 217 ? 15.409 -8.283 -26.461 1.00 92.88 217 LEU A CA 1
ATOM 1653 C C . LEU A 1 217 ? 15.147 -9.606 -27.174 1.00 92.88 217 LEU A C 1
ATOM 1655 O O . LEU A 1 217 ? 16.076 -10.212 -27.708 1.00 92.88 217 LEU A O 1
ATOM 1659 N N . VAL A 1 218 ? 13.889 -10.026 -27.230 1.00 93.81 218 VAL A N 1
ATOM 1660 C CA . VAL A 1 218 ? 13.454 -11.120 -28.102 1.00 93.81 218 VAL A CA 1
ATOM 1661 C C . VAL A 1 218 ? 12.723 -10.505 -29.286 1.00 93.81 218 VAL A C 1
ATOM 1663 O O . VAL A 1 218 ? 11.749 -9.779 -29.103 1.00 93.81 218 VAL A O 1
ATOM 1666 N N . TYR A 1 219 ? 13.203 -10.763 -30.500 1.00 91.75 219 TYR A N 1
ATOM 1667 C CA . TYR A 1 219 ? 12.567 -10.273 -31.719 1.00 91.75 219 TYR A CA 1
ATOM 1668 C C . TYR A 1 219 ? 12.434 -11.382 -32.756 1.00 91.75 219 TYR A C 1
ATOM 1670 O O . TYR A 1 219 ? 13.161 -12.371 -32.739 1.00 91.75 219 TYR A O 1
ATOM 1678 N N . ARG A 1 220 ? 11.505 -11.197 -33.692 1.00 92.81 220 ARG A N 1
ATOM 1679 C CA . ARG A 1 220 ? 11.346 -12.062 -34.861 1.00 92.81 220 ARG A CA 1
ATOM 1680 C C . ARG A 1 220 ? 11.119 -11.216 -36.100 1.00 92.81 220 ARG A C 1
ATOM 1682 O O . ARG A 1 220 ? 10.500 -10.154 -36.021 1.00 92.81 220 ARG A O 1
ATOM 1689 N N . VAL A 1 221 ? 11.543 -11.725 -37.250 1.00 86.56 221 VAL A N 1
ATOM 1690 C CA . VAL A 1 221 ? 11.229 -11.116 -38.546 1.00 86.56 221 VAL A CA 1
ATOM 1691 C C . VAL A 1 221 ? 10.152 -11.940 -39.232 1.00 86.56 221 VAL A C 1
ATOM 1693 O O . VAL A 1 221 ? 10.329 -13.131 -39.487 1.00 86.56 221 VAL A O 1
ATOM 1696 N N . MET A 1 222 ? 9.023 -11.302 -39.548 1.00 87.19 222 MET A N 1
ATOM 1697 C CA . MET A 1 222 ? 7.868 -11.949 -40.178 1.00 87.19 222 MET A CA 1
ATOM 1698 C C . MET A 1 222 ? 7.432 -13.217 -39.411 1.00 87.19 222 MET A C 1
ATOM 1700 O O . MET A 1 222 ? 6.968 -13.117 -38.276 1.00 87.19 222 MET A O 1
ATOM 1704 N N . TYR A 1 223 ? 7.584 -14.394 -40.025 1.00 89.56 223 TYR A N 1
ATOM 1705 C CA . TYR A 1 223 ? 7.266 -15.710 -39.454 1.00 89.56 223 TYR A CA 1
ATOM 1706 C C . TYR A 1 223 ? 8.521 -16.572 -39.238 1.00 89.56 223 TYR A C 1
ATOM 1708 O O . TYR A 1 223 ? 8.433 -17.798 -39.222 1.00 89.56 223 TYR A O 1
ATOM 1716 N N . GLY A 1 224 ? 9.694 -15.938 -39.163 1.00 92.12 224 GLY A N 1
ATOM 1717 C CA . GLY A 1 224 ? 10.956 -16.607 -38.872 1.00 92.12 224 GLY A CA 1
ATOM 1718 C C . GLY A 1 224 ? 11.079 -17.049 -37.413 1.00 92.12 224 GLY A C 1
ATOM 1719 O O . GLY A 1 224 ? 10.139 -16.955 -36.625 1.00 92.12 224 GLY A O 1
ATOM 1720 N N . GLU A 1 225 ? 12.271 -17.529 -37.072 1.00 94.44 225 GLU A N 1
ATOM 1721 C CA . GLU A 1 225 ? 12.643 -17.912 -35.710 1.00 94.44 225 GLU A CA 1
ATOM 1722 C C . GLU A 1 225 ? 12.803 -16.679 -34.803 1.00 94.44 225 GLU A C 1
ATOM 1724 O O . GLU A 1 225 ? 13.144 -15.588 -35.272 1.00 94.44 225 GLU A O 1
ATOM 1729 N N . GLU A 1 226 ? 12.545 -16.852 -33.505 1.00 95.38 226 GLU A N 1
ATOM 1730 C CA . GLU A 1 226 ? 12.838 -15.833 -32.498 1.00 95.38 226 GLU A CA 1
ATOM 1731 C C . GLU A 1 226 ? 14.344 -15.753 -32.241 1.00 95.38 226 GLU A C 1
ATOM 1733 O O . GLU A 1 226 ? 15.026 -16.759 -32.059 1.00 95.38 226 GLU A O 1
ATOM 1738 N N . ILE A 1 227 ? 14.862 -14.531 -32.205 1.00 94.50 227 ILE A N 1
ATOM 1739 C CA . ILE A 1 227 ? 16.259 -14.225 -31.924 1.00 94.50 227 ILE A CA 1
ATOM 1740 C C . ILE A 1 227 ? 16.308 -13.447 -30.612 1.00 94.50 227 ILE A C 1
ATOM 1742 O O . ILE A 1 227 ? 15.623 -12.437 -30.446 1.00 94.50 227 ILE A O 1
ATOM 1746 N N . THR A 1 228 ? 17.154 -13.896 -29.688 1.00 95.56 228 THR A N 1
ATOM 1747 C CA . THR A 1 228 ? 17.404 -13.216 -28.413 1.00 95.56 228 THR A CA 1
ATOM 1748 C C . THR A 1 228 ? 18.720 -12.446 -28.470 1.00 95.56 228 THR A C 1
ATOM 1750 O O . THR A 1 228 ? 19.769 -13.018 -28.770 1.00 95.56 228 THR A O 1
ATOM 1753 N N . LEU A 1 229 ? 18.680 -11.155 -28.146 1.00 94.19 229 LEU A N 1
ATOM 1754 C CA . LEU A 1 229 ? 19.848 -10.286 -28.011 1.00 94.19 229 LEU A CA 1
ATOM 1755 C C . LEU A 1 229 ? 19.958 -9.767 -26.572 1.00 94.19 229 LEU A C 1
ATOM 1757 O O . LEU A 1 229 ? 18.943 -9.375 -25.997 1.00 94.19 229 LEU A O 1
ATOM 1761 N N . PRO A 1 230 ? 21.162 -9.715 -25.977 1.00 94.69 230 PRO A N 1
ATOM 1762 C CA . PRO A 1 230 ? 21.345 -9.041 -24.698 1.00 94.69 230 PRO A CA 1
ATOM 1763 C C . PRO A 1 230 ? 21.161 -7.531 -24.878 1.00 94.69 230 PRO A C 1
ATOM 1765 O O . PRO A 1 230 ? 21.722 -6.954 -25.811 1.00 94.69 230 PRO A O 1
ATOM 1768 N N . MET A 1 231 ? 20.426 -6.899 -23.966 1.00 95.56 231 MET A N 1
ATOM 1769 C CA . MET A 1 231 ? 20.401 -5.442 -23.841 1.00 95.56 231 MET A CA 1
ATOM 1770 C C . MET A 1 231 ? 21.424 -5.015 -22.783 1.00 95.56 231 MET A C 1
ATOM 1772 O O . MET A 1 231 ? 21.629 -5.736 -21.801 1.00 95.56 231 MET A O 1
ATOM 1776 N N . ARG A 1 232 ? 22.103 -3.884 -22.989 1.00 94.50 232 ARG A N 1
ATOM 1777 C CA . ARG A 1 232 ? 23.168 -3.388 -22.101 1.00 94.50 232 ARG A CA 1
ATOM 1778 C C . ARG A 1 232 ? 22.953 -1.921 -21.751 1.00 94.50 232 ARG A C 1
ATOM 1780 O O . ARG A 1 232 ? 22.513 -1.166 -22.607 1.00 94.50 232 ARG A O 1
ATOM 1787 N N . ASP A 1 233 ? 23.295 -1.590 -20.515 1.00 91.81 233 ASP A N 1
ATOM 1788 C CA . ASP A 1 233 ? 23.405 -0.236 -19.966 1.00 91.81 233 ASP A CA 1
ATOM 1789 C C . ASP A 1 233 ? 24.909 0.052 -19.752 1.00 91.81 233 ASP A C 1
ATOM 1791 O O . ASP A 1 233 ? 25.454 -0.047 -18.649 1.00 91.81 233 ASP A O 1
ATOM 1795 N N . ASP A 1 234 ? 25.643 0.173 -20.862 1.00 92.44 234 ASP A N 1
ATOM 1796 C CA . ASP A 1 234 ? 27.112 0.248 -20.915 1.00 92.44 234 ASP A CA 1
ATOM 1797 C C . ASP A 1 234 ? 27.656 1.473 -21.671 1.00 92.44 234 ASP A C 1
ATOM 1799 O O . ASP A 1 234 ? 28.871 1.605 -21.856 1.00 92.44 234 ASP A O 1
ATOM 1803 N N . GLY A 1 235 ? 26.780 2.395 -22.069 1.00 89.69 235 GLY A N 1
ATOM 1804 C CA . GLY A 1 235 ? 27.084 3.592 -22.848 1.00 89.69 235 GLY A CA 1
ATOM 1805 C C . GLY A 1 235 ? 27.521 3.295 -24.283 1.00 89.69 235 GLY A C 1
ATOM 1806 O O . GLY A 1 235 ? 28.197 4.126 -24.900 1.00 89.69 235 GLY A O 1
ATOM 1807 N N . LEU A 1 236 ? 27.221 2.099 -24.804 1.00 86.94 236 LEU A N 1
ATOM 1808 C CA . LEU A 1 236 ? 27.579 1.659 -26.150 1.00 86.94 236 LEU A CA 1
ATOM 1809 C C . LEU A 1 236 ? 26.355 1.109 -26.906 1.00 86.94 236 LEU A C 1
ATOM 1811 O O . LEU A 1 236 ? 25.301 0.823 -26.357 1.00 86.94 236 LEU A O 1
ATOM 1815 N N . GLN A 1 237 ? 26.506 0.921 -28.223 1.00 75.25 237 GLN A N 1
ATOM 1816 C CA . GLN A 1 237 ? 25.552 0.172 -29.068 1.00 75.25 237 GLN A CA 1
ATOM 1817 C C . GLN A 1 237 ? 24.080 0.630 -28.991 1.00 75.25 237 GLN A C 1
ATOM 1819 O O . GLN A 1 237 ? 23.160 -0.180 -29.129 1.00 75.25 237 GLN A O 1
ATOM 1824 N N . GLY A 1 238 ? 23.868 1.938 -28.847 1.00 77.44 238 GLY A N 1
ATOM 1825 C CA . GLY A 1 238 ? 22.541 2.551 -28.799 1.00 77.44 238 GLY A CA 1
ATOM 1826 C C . GLY A 1 238 ? 22.136 3.035 -27.412 1.00 77.44 238 GLY A C 1
ATOM 1827 O O . GLY A 1 238 ? 21.211 3.835 -27.321 1.00 77.44 238 GLY A O 1
ATOM 1828 N N . ASP A 1 239 ? 22.867 2.632 -26.376 1.00 86.62 239 ASP A N 1
ATOM 1829 C CA . ASP A 1 239 ? 22.857 3.290 -25.078 1.00 86.62 239 ASP A CA 1
ATOM 1830 C C . ASP A 1 239 ? 23.860 4.457 -25.110 1.00 86.62 239 ASP A C 1
ATOM 1832 O O . ASP A 1 239 ? 24.984 4.331 -25.603 1.00 86.62 239 ASP A O 1
ATOM 1836 N N . SER A 1 240 ? 23.412 5.632 -24.673 1.00 85.00 240 SER A N 1
ATOM 1837 C CA . SER A 1 240 ? 24.195 6.869 -24.713 1.00 85.00 240 SER A CA 1
ATOM 1838 C C . SER A 1 240 ? 24.939 7.147 -23.407 1.00 85.00 240 SER A C 1
ATOM 1840 O O . SER A 1 240 ? 25.898 7.925 -23.430 1.00 85.00 240 SER A O 1
ATOM 1842 N N . VAL A 1 241 ? 24.516 6.559 -22.282 1.00 89.19 241 VAL A N 1
ATOM 1843 C CA . VAL A 1 241 ? 25.064 6.847 -20.951 1.00 89.19 241 VAL A CA 1
ATOM 1844 C C . VAL A 1 241 ? 25.069 5.572 -20.111 1.00 89.19 241 VAL A C 1
ATOM 1846 O O . VAL A 1 241 ? 24.035 5.113 -19.672 1.00 89.19 241 VAL A O 1
ATOM 1849 N N . ALA A 1 242 ? 26.260 5.062 -19.801 1.00 91.56 242 ALA A N 1
ATOM 1850 C CA . ALA A 1 242 ? 26.395 3.867 -18.974 1.00 91.56 242 ALA A CA 1
ATOM 1851 C C . ALA A 1 242 ? 25.892 4.075 -17.533 1.00 91.56 242 ALA A C 1
ATOM 1853 O O . ALA A 1 242 ? 26.304 5.027 -16.857 1.00 91.56 242 ALA A O 1
ATOM 1854 N N . GLY A 1 243 ? 25.138 3.104 -17.030 1.00 86.50 243 GLY A N 1
ATOM 1855 C CA . GLY A 1 243 ? 24.630 3.022 -15.664 1.00 86.50 243 GLY A CA 1
ATOM 1856 C C . GLY A 1 243 ? 23.452 3.948 -15.373 1.00 86.50 243 GLY A C 1
ATOM 1857 O O . GLY A 1 243 ? 23.236 4.267 -14.200 1.00 86.50 243 GLY A O 1
ATOM 1858 N N . ASP A 1 244 ? 22.743 4.434 -16.393 1.00 88.06 244 ASP A N 1
ATOM 1859 C CA . ASP A 1 244 ? 21.591 5.326 -16.217 1.00 88.06 244 ASP A CA 1
ATOM 1860 C C . ASP A 1 244 ? 20.247 4.580 -16.129 1.00 88.06 244 ASP A C 1
ATOM 1862 O O . ASP A 1 244 ? 19.216 5.201 -15.862 1.00 88.06 244 ASP A O 1
ATOM 1866 N N . GLY A 1 245 ? 20.265 3.251 -16.267 1.00 86.62 245 GLY A N 1
ATOM 1867 C CA . GLY A 1 245 ? 19.085 2.393 -16.251 1.00 86.62 245 GLY A CA 1
ATOM 1868 C C . GLY A 1 245 ? 18.456 2.181 -17.627 1.00 86.62 245 GLY A C 1
ATOM 1869 O O . GLY A 1 245 ? 17.520 1.385 -17.733 1.00 86.62 245 GLY A O 1
ATOM 1870 N N . ILE A 1 246 ? 18.950 2.824 -18.689 1.00 90.69 246 ILE A N 1
ATOM 1871 C CA . ILE A 1 246 ? 18.480 2.610 -20.058 1.00 90.69 246 ILE A CA 1
ATOM 1872 C C . ILE A 1 246 ? 19.297 1.492 -20.698 1.00 90.69 246 ILE A C 1
ATOM 1874 O O . ILE A 1 246 ? 20.463 1.627 -21.049 1.00 90.69 246 ILE A O 1
ATOM 1878 N N . TYR A 1 247 ? 18.641 0.362 -20.930 1.00 94.56 247 TYR A N 1
ATOM 1879 C CA . TYR A 1 247 ? 19.247 -0.762 -21.623 1.00 94.56 247 TYR A CA 1
ATOM 1880 C C . TYR A 1 247 ? 18.973 -0.647 -23.119 1.00 94.56 247 TYR A C 1
ATOM 1882 O O . TYR A 1 247 ? 17.831 -0.432 -23.534 1.00 94.56 247 TYR A O 1
ATOM 1890 N N . ALA A 1 248 ? 19.997 -0.864 -23.944 1.00 95.19 248 ALA A N 1
ATOM 1891 C CA . ALA A 1 248 ? 19.880 -0.853 -25.398 1.00 95.19 248 ALA A CA 1
ATOM 1892 C C . ALA A 1 248 ? 20.328 -2.170 -26.042 1.00 95.19 248 ALA A C 1
ATOM 1894 O O . ALA A 1 248 ? 21.278 -2.822 -25.604 1.00 95.19 248 ALA A O 1
ATOM 1895 N N . ALA A 1 249 ? 19.658 -2.542 -27.133 1.00 94.69 249 ALA A N 1
ATOM 1896 C CA . ALA A 1 249 ? 20.120 -3.552 -28.077 1.00 94.69 249 ALA A CA 1
ATOM 1897 C C . ALA A 1 249 ? 19.923 -3.071 -29.516 1.00 94.69 249 ALA A C 1
ATOM 1899 O O . ALA A 1 249 ? 18.961 -2.379 -29.845 1.00 94.69 249 ALA A O 1
ATOM 1900 N N . THR A 1 250 ? 20.833 -3.487 -30.394 1.00 92.19 250 THR A N 1
ATOM 1901 C CA . THR A 1 250 ? 20.774 -3.162 -31.819 1.00 92.19 250 THR A CA 1
ATOM 1902 C C . THR A 1 250 ? 20.390 -4.399 -32.627 1.00 92.19 250 THR A C 1
ATOM 1904 O O . THR A 1 250 ? 21.154 -5.363 -32.701 1.00 92.19 250 THR A O 1
ATOM 1907 N N . ILE A 1 251 ? 19.231 -4.354 -33.283 1.00 89.69 251 ILE A N 1
ATOM 1908 C CA . ILE A 1 251 ? 18.867 -5.288 -34.349 1.00 89.69 251 ILE A CA 1
ATOM 1909 C C . ILE A 1 251 ? 19.654 -4.879 -35.610 1.00 89.69 251 ILE A C 1
ATOM 1911 O O . ILE A 1 251 ? 19.563 -3.720 -36.035 1.00 89.69 251 ILE A O 1
ATOM 1915 N N . PRO A 1 252 ? 20.447 -5.788 -36.212 1.00 85.38 252 PRO A N 1
ATOM 1916 C CA . PRO A 1 252 ? 21.256 -5.474 -37.386 1.00 85.38 252 PRO A CA 1
ATOM 1917 C C . PRO A 1 252 ? 20.433 -4.978 -38.580 1.00 85.38 252 PRO A C 1
ATOM 1919 O O . PRO A 1 252 ? 19.230 -5.183 -38.676 1.00 85.38 252 PRO A O 1
ATOM 1922 N N . ALA A 1 253 ? 21.098 -4.347 -39.541 1.00 81.06 253 ALA A N 1
ATOM 1923 C CA . ALA A 1 253 ? 20.465 -4.019 -40.811 1.00 81.06 253 ALA A CA 1
ATOM 1924 C C . ALA A 1 253 ? 20.226 -5.275 -41.668 1.00 81.06 253 ALA A C 1
ATOM 1926 O O . ALA A 1 253 ? 21.084 -6.154 -41.732 1.00 81.06 253 ALA A O 1
ATOM 1927 N N . GLY A 1 254 ? 19.114 -5.298 -42.409 1.00 70.44 254 GLY A N 1
ATOM 1928 C CA . GLY A 1 254 ? 18.856 -6.310 -43.443 1.00 70.44 254 GLY A CA 1
ATOM 1929 C C . GLY A 1 254 ? 18.419 -7.685 -42.928 1.00 70.44 254 GLY A C 1
ATOM 1930 O O . GLY A 1 254 ? 18.513 -8.649 -43.689 1.00 70.44 254 GLY A O 1
ATOM 1931 N N . VAL A 1 255 ? 17.975 -7.763 -41.669 1.00 66.19 255 VAL A N 1
ATOM 1932 C CA . VAL A 1 255 ? 17.269 -8.924 -41.097 1.00 66.19 255 VAL A CA 1
ATOM 1933 C C . VAL A 1 255 ? 15.817 -8.967 -41.544 1.00 66.19 255 VAL A C 1
ATOM 1935 O O . VAL A 1 255 ? 15.201 -7.885 -41.694 1.00 66.19 255 VAL A O 1
#

pLDDT: mean 86.7, std 16.05, range [33.94, 98.88]

Secondary structure (DSSP, 8-state):
--PPP-----------------SEEEEEEES--SSS---TTS----EEEEEE-SSS-EE-TT-EEES-TT-TTSEEPPTT-EE-TTEEEEEE--S--EE-TT--EE-SS---SSSB-EEEE-TTS-EEEEESGGG--BPP-BTTBEEEEEE-TTTSSEEEEEESS--TTSPPPPPBS--PPEEES---S-----TTPPEEEEEEEE--SS----EEEEEE-TTS-EEEEEEB-SS-BTBSSTTSSEEEEEEPTT-

Nearest PDB structures (foldseek):
  4lf3-assembly2_E  TM=1.843E-01  e=3.900E-03  Mus musculus
  7za1-assembly1_F  TM=1.314E-01  e=2.561E+00  Rattus norvegicus
  6s08-assembly1_A  TM=1.514E-01  e=7.896E+00  Homo sapiens
  6rus-assembly2_B  TM=1.605E-01  e=9.273E+00  Homo sapiens